Protein AF-A0A2R9B052-F1 (afdb_monomer)

Mean predicted aligned error: 11.05 Å

InterPro domains:
  IPR000850 Adenylate kinase/UMP-CMP kinase [MF_00235] (1-182)
  IPR000850 Adenylate kinase/UMP-CMP kinase [PR00094] (56-72)
  IPR000850 Adenylate kinase/UMP-CMP kinase [PR00094] (130-145)
  IPR000850 Adenylate kinase/UMP-CMP kinase [PR00094] (147-161)
  IPR000850 Adenylate kinase/UMP-CMP kinase [PTHR23359] (20-173)
  IPR000850 Adenylate kinase/UMP-CMP kinase [cd01428] (26-170)
  IPR007862 Adenylate kinase, active site lid domain [PF05191] (97-132)
  IPR027417 P-loop containing nucleoside triphosphate hydrolase [G3DSA:3.40.50.300] (9-196)
  IPR027417 P-loop containing nucleoside triphosphate hydrolase [SSF52540] (25-187)
  IPR033690 Adenylate kinase, conserved site [PS00113] (56-67)
  IPR036193 Adenylate kinase, active site lid domain superfamily [SSF57774] (97-133)

Nearest PDB structures (foldseek):
  2ak3-assembly2_B  TM=8.300E-01  e=2.587E-27  Bos taurus
  6zjb-assembly3_C  TM=8.628E-01  e=1.790E-26  Homo sapiens
  2ar7-assembly1_A  TM=7.502E-01  e=3.294E-21  Homo sapiens
  1dvr-assembly1_B  TM=7.402E-01  e=4.561E-14  Saccharomyces cerevisiae
  3tlx-assembly1_A  TM=7.744E-01  e=2.286E-13  Plasmodium falciparum

pLDDT: mean 78.64, std 20.99, range [22.55, 97.0]

Structure (mmCIF, N/CA/C/O backbone):
data_AF-A0A2R9B052-F1
#
_entry.id   AF-A0A2R9B052-F1
#
loop_
_atom_site.group_PDB
_atom_site.id
_atom_site.type_symbol
_atom_site.label_atom_id
_atom_site.label_alt_id
_atom_site.label_comp_id
_atom_site.label_asym_id
_atom_site.label_entity_id
_atom_site.label_seq_id
_atom_site.pdbx_PDB_ins_code
_atom_site.Cartn_x
_atom_site.Cartn_y
_atom_site.Cartn_z
_atom_site.occupancy
_atom_site.B_iso_or_equiv
_atom_site.auth_seq_id
_atom_site.auth_comp_id
_atom_site.auth_asym_id
_atom_site.auth_atom_id
_atom_site.pdbx_PDB_model_num
ATOM 1 N N . LYS A 1 1 ? 21.492 5.389 2.511 1.00 26.64 1 LYS A N 1
ATOM 2 C CA . LYS A 1 1 ? 21.004 5.492 1.113 1.00 26.64 1 LYS A CA 1
ATOM 3 C C . LYS A 1 1 ? 20.433 4.139 0.697 1.00 26.64 1 LYS A C 1
ATOM 5 O O . LYS A 1 1 ? 21.218 3.263 0.390 1.00 26.64 1 LYS A O 1
ATOM 10 N N . ASN A 1 2 ? 19.122 3.927 0.845 1.00 27.84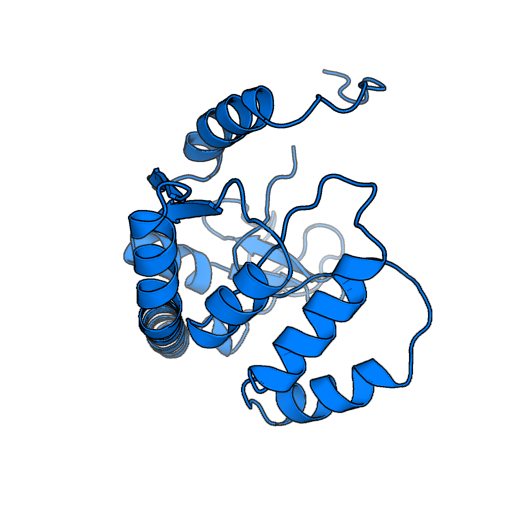 2 ASN A N 1
ATOM 11 C CA . ASN A 1 2 ? 18.359 2.811 0.257 1.00 27.84 2 ASN A CA 1
ATOM 12 C C . ASN A 1 2 ? 16.892 2.955 0.687 1.00 27.84 2 ASN A C 1
ATOM 14 O O . ASN A 1 2 ? 16.487 2.450 1.729 1.00 27.84 2 ASN A O 1
ATOM 18 N N . LEU A 1 3 ? 16.108 3.692 -0.100 1.00 26.45 3 LEU A N 1
ATOM 19 C CA . LEU A 1 3 ? 14.651 3.786 0.036 1.00 26.45 3 LEU A CA 1
ATOM 20 C C . LEU A 1 3 ? 14.026 3.531 -1.338 1.00 26.45 3 LEU A C 1
ATOM 22 O O . LEU A 1 3 ? 13.393 4.390 -1.939 1.00 26.45 3 LEU A O 1
ATOM 26 N N . GLY A 1 4 ? 14.256 2.323 -1.847 1.00 30.50 4 GLY A N 1
ATOM 27 C CA . GLY A 1 4 ? 13.482 1.738 -2.933 1.00 30.50 4 GLY A CA 1
ATOM 28 C C . GLY A 1 4 ? 12.456 0.781 -2.340 1.00 30.50 4 GLY A C 1
ATOM 29 O O . GLY A 1 4 ? 12.710 -0.416 -2.255 1.00 30.50 4 GLY A O 1
ATOM 30 N N . LYS A 1 5 ? 11.314 1.299 -1.884 1.00 33.75 5 LYS A N 1
ATOM 31 C CA . LYS A 1 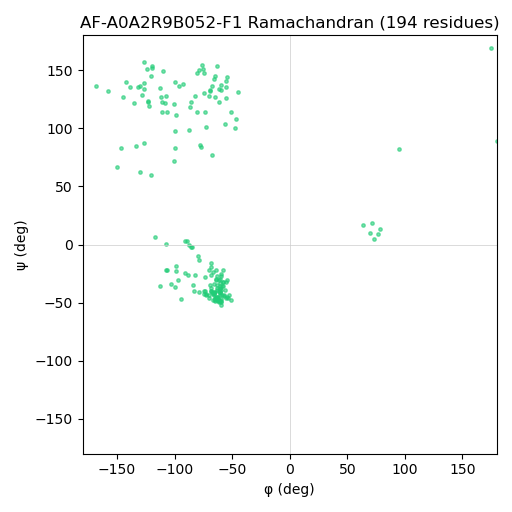5 ? 10.129 0.481 -1.597 1.00 33.75 5 LYS A CA 1
ATOM 32 C C . LYS A 1 5 ? 8.949 1.078 -2.348 1.00 33.75 5 LYS A C 1
ATOM 34 O O . L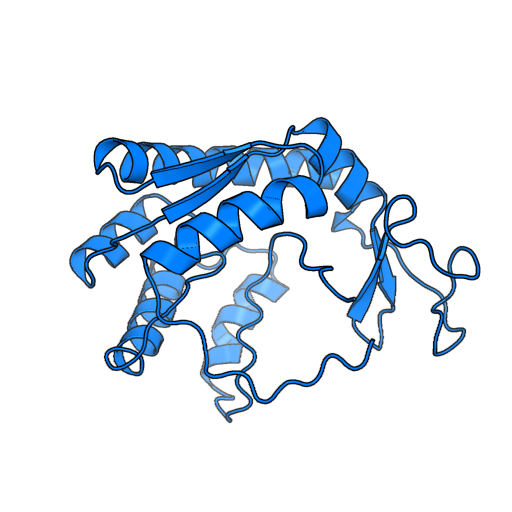YS A 1 5 ? 8.264 1.971 -1.867 1.00 33.75 5 LYS A O 1
ATOM 39 N N . GLY A 1 6 ? 8.809 0.624 -3.591 1.00 28.11 6 GLY A N 1
ATOM 40 C CA . GLY A 1 6 ? 7.613 0.816 -4.395 1.00 28.11 6 GLY A CA 1
ATOM 41 C C . GLY A 1 6 ? 6.491 -0.098 -3.909 1.00 28.11 6 GLY A C 1
ATOM 42 O O . GLY A 1 6 ? 6.733 -1.202 -3.424 1.00 28.11 6 GLY A O 1
ATOM 43 N N . CYS A 1 7 ? 5.275 0.410 -4.058 1.00 26.53 7 CYS A N 1
ATOM 44 C CA . CYS A 1 7 ? 4.000 -0.210 -3.741 1.00 26.53 7 CYS A CA 1
ATOM 45 C C . CYS A 1 7 ? 3.874 -1.676 -4.219 1.00 26.53 7 CYS A C 1
ATOM 47 O O . CYS A 1 7 ? 4.107 -1.989 -5.388 1.00 26.53 7 CYS A O 1
ATOM 49 N N . GLY A 1 8 ? 3.420 -2.546 -3.306 1.00 25.98 8 GLY A N 1
ATOM 50 C CA . GLY A 1 8 ? 2.561 -3.688 -3.623 1.00 25.98 8 GLY A CA 1
ATOM 51 C C . GLY A 1 8 ? 3.227 -5.046 -3.858 1.00 25.98 8 GLY A C 1
ATOM 52 O O . GLY A 1 8 ? 3.345 -5.475 -5.001 1.00 25.98 8 GLY A O 1
ATOM 53 N N . ILE A 1 9 ? 3.539 -5.754 -2.769 1.00 24.94 9 ILE A N 1
ATOM 54 C CA . ILE A 1 9 ? 3.179 -7.151 -2.434 1.00 24.94 9 ILE A CA 1
ATOM 55 C C . ILE A 1 9 ? 3.551 -7.301 -0.950 1.00 24.94 9 ILE A C 1
ATOM 57 O O . ILE A 1 9 ? 4.600 -6.814 -0.543 1.00 24.94 9 ILE A O 1
ATOM 61 N N . LEU A 1 10 ? 2.690 -7.937 -0.152 1.00 25.94 10 LEU A N 1
ATOM 62 C CA . LEU A 1 10 ? 2.986 -8.345 1.224 1.00 25.94 10 LEU A CA 1
ATOM 63 C C . LEU A 1 10 ? 4.347 -9.060 1.275 1.00 25.94 10 LEU A C 1
ATOM 65 O O . LEU A 1 10 ? 4.430 -10.240 0.947 1.00 25.94 10 LEU A O 1
ATOM 69 N N . ASP A 1 11 ? 5.410 -8.369 1.685 1.00 22.55 11 ASP A N 1
ATOM 70 C CA . ASP A 1 11 ? 6.672 -9.006 2.065 1.00 22.55 11 ASP A CA 1
ATOM 71 C C . ASP A 1 11 ? 6.704 -9.055 3.595 1.00 22.55 11 ASP A C 1
ATOM 73 O O . ASP A 1 11 ? 7.399 -8.298 4.275 1.00 22.55 11 ASP A O 1
ATOM 77 N N . ALA A 1 12 ? 5.869 -9.941 4.145 1.00 26.02 12 ALA A N 1
ATOM 78 C CA . ALA A 1 12 ? 5.960 -10.370 5.531 1.00 26.02 12 ALA A CA 1
ATOM 79 C C . ALA A 1 12 ? 7.252 -11.186 5.693 1.00 26.02 12 ALA A C 1
ATOM 81 O O . ALA A 1 12 ? 7.242 -12.416 5.728 1.00 26.02 12 ALA A O 1
ATOM 82 N N . ARG A 1 13 ? 8.402 -10.507 5.766 1.00 25.02 13 ARG A N 1
ATOM 83 C CA . ARG A 1 13 ? 9.660 -11.142 6.169 1.00 25.02 13 ARG A CA 1
ATOM 84 C C . ARG A 1 13 ? 9.685 -11.300 7.683 1.00 25.02 13 ARG A C 1
ATOM 86 O O . ARG A 1 13 ? 10.280 -10.495 8.394 1.00 25.02 13 ARG A O 1
ATOM 93 N N . LYS A 1 14 ? 9.096 -12.395 8.163 1.00 26.75 14 LYS A N 1
ATOM 94 C CA . LYS A 1 14 ? 9.630 -13.122 9.317 1.00 26.75 14 LYS A CA 1
ATOM 95 C C . LYS A 1 14 ? 9.884 -14.569 8.920 1.00 26.75 14 LYS A C 1
ATOM 97 O O . LYS A 1 14 ? 9.026 -15.271 8.398 1.00 26.75 14 LYS A O 1
ATOM 102 N N . ASN A 1 15 ? 11.135 -14.952 9.129 1.00 31.94 15 ASN A N 1
ATOM 103 C CA . ASN A 1 15 ? 11.705 -16.256 8.873 1.00 31.94 15 ASN A CA 1
ATOM 104 C C . ASN A 1 15 ? 11.245 -17.198 9.998 1.00 31.94 15 ASN A C 1
ATOM 106 O O . ASN A 1 15 ? 11.939 -17.331 10.999 1.00 31.94 15 ASN A O 1
ATOM 110 N N . THR A 1 16 ? 10.051 -17.779 9.889 1.00 31.14 16 THR A N 1
ATOM 111 C CA . THR A 1 16 ? 9.579 -18.824 10.812 1.00 31.14 16 THR A CA 1
ATOM 112 C C . THR A 1 16 ? 8.730 -19.845 10.062 1.00 31.14 16 THR A C 1
ATOM 114 O O . THR A 1 16 ? 7.804 -19.492 9.336 1.00 31.14 16 THR A O 1
ATOM 117 N N . HIS A 1 17 ? 9.104 -21.112 10.220 1.00 35.34 17 HIS A N 1
ATOM 118 C CA . HIS A 1 17 ? 8.481 -22.305 9.657 1.00 35.34 17 HIS A CA 1
ATOM 119 C C . HIS A 1 17 ? 6.947 -22.329 9.819 1.00 35.34 17 HIS A C 1
ATOM 121 O O . HIS A 1 17 ? 6.454 -22.583 10.911 1.00 35.34 17 HIS A O 1
ATOM 127 N N . ASP A 1 18 ? 6.193 -22.146 8.730 1.00 42.16 18 ASP A N 1
ATOM 128 C CA . ASP A 1 18 ? 4.805 -22.627 8.627 1.00 42.16 18 ASP A CA 1
ATOM 129 C C . ASP A 1 18 ? 4.487 -23.039 7.177 1.00 42.16 18 ASP A C 1
ATOM 131 O O . ASP A 1 18 ? 3.971 -22.283 6.346 1.00 42.16 18 ASP A O 1
ATOM 135 N N . SER A 1 19 ? 4.879 -24.269 6.849 1.00 37.00 19 SER A N 1
ATOM 136 C CA . SER A 1 19 ? 4.751 -24.904 5.533 1.00 37.00 19 SER A CA 1
ATOM 137 C C . SER A 1 19 ? 3.294 -25.204 5.147 1.00 37.00 19 SER A C 1
ATOM 139 O O . SER A 1 19 ? 3.011 -25.438 3.973 1.00 37.00 19 SER A O 1
ATOM 141 N N . GLY A 1 20 ? 2.357 -25.180 6.103 1.00 38.69 20 GLY A N 1
ATOM 142 C CA . GLY A 1 20 ? 0.967 -25.585 5.882 1.00 38.69 20 GLY A CA 1
ATOM 143 C C . GLY A 1 20 ? 0.086 -24.491 5.277 1.00 38.69 20 GLY A C 1
ATOM 144 O O . GLY A 1 20 ? -0.721 -24.771 4.392 1.00 38.69 20 GLY A O 1
ATOM 145 N N . ARG A 1 21 ? 0.240 -23.227 5.696 1.00 45.78 21 ARG A N 1
ATOM 146 C CA . ARG A 1 21 ? -0.660 -22.118 5.293 1.00 45.78 21 ARG A CA 1
ATOM 147 C C . ARG A 1 21 ? -0.241 -21.409 4.012 1.00 45.78 21 ARG A C 1
ATOM 149 O O . ARG A 1 21 ? -1.103 -20.936 3.272 1.00 45.78 21 ARG A O 1
ATOM 156 N N . ARG A 1 22 ? 1.058 -21.430 3.690 1.00 44.97 22 ARG A N 1
ATOM 157 C CA . ARG A 1 22 ? 1.579 -20.989 2.383 1.00 44.97 22 ARG A CA 1
ATOM 158 C C . ARG A 1 22 ? 0.900 -21.718 1.218 1.00 44.97 22 ARG A C 1
ATOM 160 O O . ARG A 1 22 ? 0.725 -21.115 0.166 1.00 44.97 22 ARG A O 1
ATOM 167 N N . SER A 1 23 ? 0.468 -22.967 1.415 1.00 47.75 23 SER A N 1
ATOM 168 C CA . SER A 1 23 ? -0.135 -23.807 0.369 1.00 47.75 23 SER A CA 1
ATOM 169 C C . SER A 1 23 ? -1.480 -23.279 -0.155 1.00 47.75 23 SER A C 1
ATOM 171 O O . SER A 1 23 ? -1.697 -23.264 -1.365 1.00 47.75 23 SER A O 1
ATOM 173 N N . LYS A 1 24 ? -2.365 -22.778 0.722 1.00 49.59 24 LYS A N 1
ATOM 174 C CA . LYS A 1 24 ? -3.706 -22.319 0.318 1.00 49.59 24 LYS A CA 1
ATOM 175 C C . LYS A 1 24 ? -3.647 -21.001 -0.445 1.00 49.59 24 LYS A C 1
ATOM 177 O O . LYS A 1 24 ? -4.271 -20.888 -1.491 1.00 49.59 24 LYS A O 1
ATOM 182 N N . SER A 1 25 ? -2.848 -20.039 0.018 1.00 52.06 25 SER A N 1
ATOM 183 C CA . SER A 1 25 ? -2.644 -18.774 -0.704 1.00 52.06 25 SER A CA 1
ATOM 184 C C . SER A 1 25 ? -1.854 -18.974 -1.997 1.00 52.06 25 SER A C 1
ATOM 186 O O . SER A 1 25 ? -2.159 -18.327 -2.995 1.00 52.06 25 SER A O 1
ATOM 188 N N . LYS A 1 26 ? -0.891 -19.910 -2.015 1.00 54.75 26 LYS A N 1
ATOM 189 C CA . LYS A 1 26 ? -0.144 -20.272 -3.226 1.00 54.75 26 LYS A CA 1
ATOM 190 C C . LYS A 1 26 ? -1.064 -20.808 -4.325 1.00 54.75 26 LYS A C 1
ATOM 192 O O . LYS A 1 26 ? -0.890 -20.411 -5.464 1.00 54.75 26 LYS A O 1
ATOM 197 N N . ALA A 1 27 ? -2.088 -21.597 -3.998 1.00 58.06 27 ALA A N 1
ATOM 198 C CA . ALA A 1 27 ? -3.038 -22.098 -4.995 1.00 58.06 27 ALA A CA 1
ATOM 199 C C . ALA A 1 27 ? -3.852 -20.984 -5.688 1.00 58.06 27 ALA A C 1
ATOM 201 O O . ALA A 1 27 ? -4.098 -21.076 -6.887 1.00 58.06 27 ALA A O 1
ATOM 202 N N . PHE A 1 28 ? -4.250 -19.927 -4.969 1.00 57.94 28 PHE A N 1
ATOM 203 C CA . PHE A 1 28 ? -4.943 -18.781 -5.579 1.00 57.94 28 PHE A CA 1
ATOM 204 C C . PHE A 1 28 ? -3.983 -17.905 -6.390 1.00 57.94 28 PHE A C 1
ATOM 206 O O . PHE A 1 28 ? -4.309 -17.534 -7.514 1.00 57.94 28 PHE A O 1
ATOM 213 N N . ILE A 1 29 ? -2.782 -17.646 -5.859 1.00 60.06 29 ILE A N 1
ATOM 214 C CA . ILE A 1 29 ? -1.742 -16.856 -6.534 1.00 60.06 29 ILE A CA 1
ATOM 215 C C . ILE A 1 29 ? -1.264 -17.552 -7.818 1.00 60.06 29 ILE A C 1
ATOM 217 O O . ILE A 1 29 ? -1.193 -16.908 -8.860 1.00 60.06 29 ILE A O 1
ATOM 221 N N . ASP A 1 30 ? -1.010 -18.863 -7.774 1.00 54.28 30 ASP A N 1
ATOM 222 C CA . ASP A 1 30 ? -0.584 -19.663 -8.931 1.00 54.28 30 ASP A CA 1
ATOM 223 C C . ASP A 1 30 ? -1.690 -19.760 -10.003 1.00 54.28 30 ASP A C 1
ATOM 225 O O . ASP A 1 30 ? -1.397 -19.951 -11.178 1.00 54.28 30 ASP A O 1
ATOM 229 N N . GLN A 1 31 ? -2.963 -19.588 -9.618 1.00 53.41 31 GLN A N 1
ATOM 230 C CA . GLN A 1 31 ? -4.110 -19.508 -10.535 1.00 53.41 31 GLN A CA 1
ATOM 231 C C . GLN A 1 31 ? -4.418 -18.076 -11.006 1.00 53.41 31 GLN A C 1
ATOM 233 O O . GLN A 1 31 ? -5.423 -17.868 -11.686 1.00 53.41 31 GLN A O 1
ATOM 238 N N . GLY A 1 32 ? -3.623 -17.076 -10.608 1.00 54.09 32 GLY A N 1
ATOM 239 C CA . GLY A 1 32 ? -3.888 -15.666 -10.910 1.00 54.09 32 GLY A CA 1
ATOM 240 C C . GLY A 1 32 ? -5.178 -15.121 -10.280 1.00 54.09 32 GLY A C 1
ATOM 241 O O . GLY A 1 32 ? -5.688 -14.088 -10.711 1.00 54.09 32 GLY A O 1
ATOM 242 N N . LYS A 1 33 ? -5.736 -15.807 -9.275 1.00 58.53 33 LYS A N 1
ATOM 243 C CA . LYS A 1 33 ? -6.970 -15.417 -8.584 1.00 58.53 33 LYS A CA 1
ATOM 244 C C . LYS A 1 33 ? -6.646 -14.569 -7.357 1.00 58.53 33 LYS A C 1
ATOM 246 O O . LYS A 1 33 ? -5.733 -14.871 -6.588 1.00 58.53 33 LYS A O 1
ATOM 251 N N . LEU A 1 34 ? -7.436 -13.518 -7.152 1.00 61.88 34 LEU A N 1
ATOM 252 C CA . LEU A 1 34 ? -7.409 -12.729 -5.922 1.00 61.88 34 LEU A CA 1
ATOM 253 C C . LEU A 1 34 ? -7.743 -13.633 -4.730 1.00 61.88 34 LEU A C 1
ATOM 255 O O . LEU A 1 34 ? -8.686 -14.423 -4.785 1.00 61.88 34 LEU A O 1
ATOM 259 N N . ILE A 1 35 ? -6.948 -13.527 -3.664 1.00 77.44 35 ILE A N 1
ATOM 260 C CA . ILE A 1 35 ? -7.218 -14.253 -2.423 1.00 77.44 35 ILE A CA 1
ATOM 261 C C . ILE A 1 35 ? -8.539 -13.709 -1.859 1.00 77.44 35 ILE A C 1
ATOM 263 O O . ILE A 1 35 ? -8.643 -12.491 -1.698 1.00 77.44 35 ILE A O 1
ATOM 267 N N . PRO A 1 36 ? -9.525 -14.571 -1.553 1.00 84.69 36 PRO A N 1
ATOM 268 C CA . PRO A 1 36 ? -10.797 -14.134 -0.992 1.00 84.69 36 PRO A CA 1
ATOM 269 C C . PRO A 1 36 ? -10.634 -13.293 0.281 1.00 84.69 36 PRO A C 1
ATOM 271 O O . PRO A 1 36 ? -9.756 -13.558 1.113 1.00 84.69 36 PRO A O 1
ATOM 274 N N . ASP A 1 37 ? -11.509 -12.300 0.447 1.00 86.06 37 ASP A N 1
ATOM 275 C CA . ASP A 1 37 ? -11.457 -11.346 1.560 1.00 86.06 37 ASP A CA 1
ATOM 276 C C . ASP A 1 37 ? -11.549 -12.026 2.932 1.00 86.06 37 ASP A C 1
ATOM 278 O O . ASP A 1 37 ? -10.868 -11.604 3.869 1.00 86.06 37 ASP A O 1
ATOM 282 N N . ASP A 1 38 ? -12.324 -13.107 3.063 1.00 86.12 38 ASP A N 1
ATOM 283 C CA . ASP A 1 38 ? -12.449 -13.877 4.306 1.00 86.12 38 ASP A CA 1
ATOM 284 C C . ASP A 1 38 ? -11.128 -14.572 4.674 1.00 86.12 38 ASP A C 1
ATOM 286 O O . ASP A 1 38 ? -10.714 -14.588 5.836 1.00 86.12 38 ASP A O 1
ATOM 290 N N . VAL A 1 39 ? -10.428 -15.123 3.677 1.00 87.44 39 VAL A N 1
ATOM 291 C CA . VAL A 1 39 ? -9.140 -15.792 3.862 1.00 87.44 39 VAL A CA 1
ATOM 292 C C . VAL A 1 39 ? -8.082 -14.775 4.279 1.00 87.44 39 VAL A C 1
ATOM 294 O O . VAL A 1 39 ? -7.384 -15.014 5.268 1.00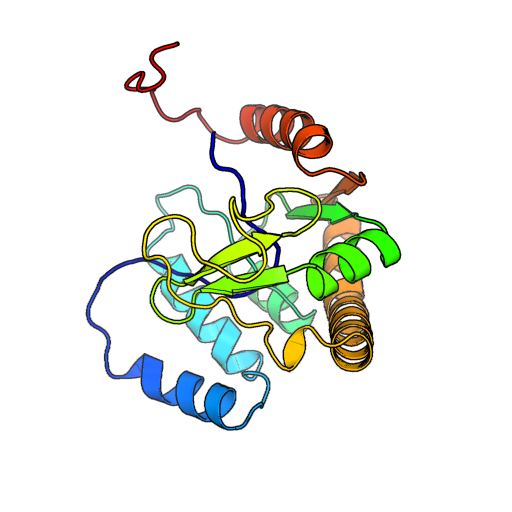 87.44 39 VAL A O 1
ATOM 297 N N . MET A 1 40 ? -7.999 -13.636 3.582 1.00 88.19 40 MET A N 1
ATOM 298 C CA . MET A 1 40 ? -7.046 -12.569 3.910 1.00 88.19 40 MET A CA 1
ATOM 299 C C . MET A 1 40 ? -7.307 -11.966 5.285 1.00 88.19 40 MET A C 1
ATOM 301 O O . MET A 1 40 ? -6.377 -11.836 6.079 1.00 88.19 40 MET A O 1
ATOM 305 N N . THR A 1 41 ? -8.568 -11.664 5.596 1.00 90.75 41 THR A N 1
ATOM 306 C CA . THR A 1 41 ? -8.970 -11.115 6.895 1.00 90.75 41 THR A CA 1
ATOM 307 C C . THR A 1 41 ? -8.597 -12.059 8.032 1.00 90.75 41 THR A C 1
ATOM 309 O O . THR A 1 41 ? -7.956 -11.639 8.993 1.00 90.75 41 THR A O 1
ATOM 312 N N . ARG A 1 42 ? -8.933 -13.354 7.930 1.00 90.06 42 ARG A N 1
ATOM 313 C CA . ARG A 1 42 ? -8.578 -14.329 8.976 1.00 90.06 42 ARG A CA 1
ATOM 314 C C . ARG A 1 42 ? -7.073 -14.433 9.182 1.00 90.06 42 ARG A C 1
ATOM 316 O O . ARG A 1 42 ? -6.634 -14.521 10.325 1.00 90.06 42 ARG A O 1
ATOM 323 N N . LEU A 1 43 ? -6.299 -14.439 8.096 1.00 89.44 43 LEU A N 1
ATOM 324 C CA . LEU A 1 43 ? -4.843 -14.518 8.176 1.00 89.44 43 LEU A CA 1
ATOM 325 C C . LEU A 1 43 ? -4.263 -13.270 8.851 1.00 89.44 43 LEU A C 1
ATOM 327 O O . LEU A 1 43 ? -3.483 -13.399 9.789 1.00 89.44 43 LEU A O 1
ATOM 331 N N . ALA A 1 44 ? -4.686 -12.077 8.430 1.00 90.50 44 ALA A N 1
ATOM 332 C CA . ALA A 1 44 ? -4.216 -10.818 9.002 1.00 90.50 44 ALA A CA 1
ATOM 333 C C . ALA A 1 44 ? -4.563 -10.701 10.496 1.00 90.50 44 ALA A C 1
ATOM 335 O O . ALA A 1 44 ? -3.691 -10.411 11.313 1.00 90.50 44 ALA A O 1
ATOM 336 N N . LEU A 1 45 ? -5.813 -10.997 10.874 1.00 91.19 45 LEU A N 1
ATOM 337 C CA . LEU A 1 45 ? -6.252 -10.944 12.271 1.00 91.19 45 LEU A CA 1
ATOM 338 C C . LEU A 1 45 ? -5.558 -11.996 13.146 1.00 91.19 45 LEU A C 1
ATOM 340 O O . LEU A 1 45 ? -5.298 -11.734 14.317 1.00 91.19 45 LEU A O 1
ATOM 344 N N . HIS A 1 46 ? -5.242 -13.176 12.603 1.00 91.81 46 HIS A N 1
ATOM 345 C CA . HIS A 1 46 ? -4.465 -14.186 13.322 1.00 91.81 46 HIS A CA 1
ATOM 346 C C . HIS A 1 46 ? -3.063 -13.672 13.674 1.00 91.81 46 HIS A C 1
ATOM 348 O O . HIS A 1 46 ? -2.628 -13.834 14.811 1.00 91.81 46 HIS A O 1
ATOM 354 N N . GLU A 1 47 ? -2.375 -13.025 12.732 1.00 90.81 47 GLU A N 1
ATOM 355 C CA . GLU A 1 47 ? -1.043 -12.468 12.983 1.00 90.81 47 GLU A CA 1
ATOM 356 C C . GLU A 1 47 ? -1.081 -11.285 13.957 1.00 90.81 47 GLU A C 1
ATOM 358 O O . GLU A 1 47 ? -0.250 -11.206 14.862 1.00 90.81 47 GLU A O 1
ATOM 363 N N . LEU A 1 48 ? -2.080 -10.404 13.837 1.00 91.31 48 LEU A N 1
ATOM 364 C CA . LEU A 1 48 ? -2.235 -9.241 14.718 1.00 91.31 48 LEU A CA 1
ATOM 365 C C . LEU A 1 48 ? -2.429 -9.617 16.193 1.00 91.31 48 LEU A C 1
ATOM 367 O O . LEU A 1 48 ? -1.950 -8.896 17.069 1.00 91.31 48 LEU A O 1
ATOM 371 N N . LYS A 1 49 ? -3.035 -10.775 16.490 1.00 91.25 49 LYS A N 1
ATOM 372 C CA . LYS A 1 49 ? -3.161 -11.279 17.871 1.00 91.25 49 LYS A CA 1
ATOM 373 C C . LYS A 1 49 ? -1.814 -11.452 18.570 1.00 91.25 49 LYS A C 1
ATOM 375 O O . LYS A 1 49 ? -1.734 -11.242 19.774 1.00 91.25 49 LYS A O 1
ATOM 380 N N . ASN A 1 50 ? -0.764 -11.786 17.824 1.00 91.00 50 ASN A N 1
ATOM 381 C CA . ASN A 1 50 ? 0.581 -11.985 18.366 1.00 91.00 50 ASN A CA 1
ATOM 382 C C . ASN A 1 50 ? 1.383 -10.675 18.475 1.00 91.00 50 ASN A C 1
ATOM 384 O O . ASN A 1 50 ? 2.533 -10.690 18.915 1.00 91.00 50 ASN A O 1
ATOM 388 N N . LEU A 1 51 ? 0.812 -9.549 18.035 1.00 91.56 51 LEU A N 1
ATOM 389 C CA . LEU A 1 51 ? 1.492 -8.257 17.926 1.00 91.56 51 LEU A CA 1
ATOM 390 C C . LEU A 1 51 ? 0.882 -7.172 18.823 1.00 91.56 51 LEU A C 1
ATOM 392 O O . LEU A 1 51 ? 1.316 -6.028 18.752 1.00 91.56 51 LEU A O 1
ATOM 396 N N . THR A 1 52 ? -0.081 -7.514 19.681 1.00 88.06 52 THR A N 1
ATOM 397 C CA . THR A 1 52 ? -0.848 -6.562 20.510 1.00 88.06 52 THR A CA 1
ATOM 398 C C . THR A 1 52 ? 0.007 -5.726 21.464 1.00 88.06 52 THR A C 1
ATOM 400 O O . THR A 1 52 ? -0.373 -4.615 21.814 1.00 88.06 52 THR A O 1
ATOM 403 N N . GLN A 1 53 ? 1.174 -6.233 21.858 1.00 88.69 53 GLN A N 1
ATOM 404 C CA . GLN A 1 53 ? 2.145 -5.537 22.712 1.00 88.69 53 GLN A CA 1
ATOM 405 C C . GLN A 1 53 ? 3.107 -4.603 21.954 1.00 88.69 53 GLN A C 1
ATOM 407 O O . GLN A 1 53 ? 3.966 -3.976 22.573 1.00 88.69 53 GLN A O 1
ATOM 412 N N . TYR A 1 54 ? 3.017 -4.535 20.624 1.00 90.50 54 TYR A N 1
ATOM 413 C CA . TYR A 1 54 ? 3.891 -3.722 19.780 1.00 90.50 54 TYR A CA 1
ATOM 414 C C . TYR A 1 54 ? 3.088 -2.692 18.988 1.00 90.50 54 TYR A C 1
ATOM 416 O O . TYR A 1 54 ? 1.938 -2.923 18.626 1.00 90.50 54 TYR A O 1
ATOM 424 N N . SER A 1 55 ? 3.733 -1.586 18.618 1.00 89.88 55 SER A N 1
ATOM 425 C CA . SER A 1 55 ? 3.244 -0.759 17.515 1.00 89.88 55 SER A CA 1
ATOM 426 C C . SER A 1 55 ? 3.416 -1.525 16.203 1.00 89.88 55 SER A C 1
ATOM 428 O O . SER A 1 55 ? 4.489 -2.074 15.933 1.00 89.88 55 SER A O 1
ATOM 430 N N . TRP A 1 56 ? 2.376 -1.552 15.377 1.00 92.06 56 TRP A N 1
ATOM 431 C CA . TRP A 1 56 ? 2.380 -2.242 14.092 1.00 92.06 56 TRP A CA 1
ATOM 432 C C . TRP A 1 56 ? 2.018 -1.288 12.953 1.00 92.06 56 TRP A C 1
ATOM 434 O O . TRP A 1 56 ? 1.299 -0.310 13.131 1.00 92.06 56 TRP A O 1
ATOM 444 N N . LEU A 1 57 ? 2.547 -1.589 11.768 1.00 92.75 57 LEU A N 1
ATOM 445 C CA . LEU A 1 57 ? 2.199 -0.940 10.511 1.00 92.75 57 LEU A CA 1
ATOM 446 C C . LEU A 1 57 ? 1.718 -2.034 9.565 1.00 92.75 57 LEU A C 1
ATOM 448 O O . LEU A 1 57 ? 2.473 -2.958 9.254 1.00 92.75 57 LEU A O 1
ATOM 452 N N . LEU A 1 58 ? 0.469 -1.931 9.127 1.00 92.62 58 LEU A N 1
ATOM 453 C CA . LEU A 1 58 ? -0.081 -2.818 8.113 1.00 92.62 58 LEU A CA 1
ATOM 454 C C . LEU A 1 58 ? 0.263 -2.262 6.731 1.00 92.62 58 LEU A C 1
ATOM 456 O O . LEU A 1 58 ? -0.072 -1.125 6.413 1.00 92.62 58 LEU A O 1
ATOM 460 N N . ASP A 1 59 ? 0.943 -3.068 5.919 1.00 88.81 59 ASP A N 1
ATOM 461 C CA . ASP A 1 59 ? 1.300 -2.724 4.542 1.00 88.81 59 ASP A CA 1
ATOM 462 C C . ASP A 1 59 ? 0.497 -3.599 3.574 1.00 88.81 59 ASP A C 1
ATOM 464 O O . ASP A 1 59 ? 0.633 -4.826 3.538 1.00 88.81 59 ASP A O 1
ATOM 468 N N . GLY A 1 60 ? -0.382 -2.958 2.803 1.00 85.62 60 GLY A N 1
ATOM 469 C CA . GLY A 1 60 ? -1.186 -3.614 1.779 1.00 85.62 60 GLY A CA 1
ATOM 470 C C . GLY A 1 60 ? -2.409 -4.387 2.285 1.00 85.62 60 GLY A C 1
ATOM 471 O O . GLY A 1 60 ? -2.967 -5.145 1.492 1.00 85.62 60 GLY A O 1
ATOM 472 N N . PHE A 1 61 ? -2.820 -4.201 3.544 1.00 90.62 61 PHE A N 1
ATOM 473 C CA . PHE A 1 61 ? -4.108 -4.618 4.116 1.00 90.62 61 PHE A CA 1
ATOM 474 C C . PHE A 1 61 ? -4.631 -3.487 5.018 1.00 90.62 61 PHE A C 1
ATOM 476 O O . PHE A 1 61 ? -3.843 -2.969 5.811 1.00 90.62 61 PHE A O 1
ATOM 483 N N . PRO A 1 62 ? -5.919 -3.113 4.953 1.00 94.12 62 PRO A N 1
ATOM 484 C CA . PRO A 1 62 ? -6.979 -3.658 4.096 1.00 94.12 62 PRO A CA 1
ATOM 485 C C . PRO A 1 62 ? -6.920 -3.139 2.647 1.00 94.12 62 PRO A C 1
ATOM 487 O O . PRO A 1 62 ? -6.478 -2.021 2.396 1.00 94.12 62 PRO A O 1
ATOM 490 N N . ARG A 1 63 ? -7.379 -3.950 1.682 1.00 90.88 63 ARG A N 1
ATOM 491 C CA . ARG A 1 63 ? -7.499 -3.573 0.253 1.00 90.88 63 ARG A CA 1
ATOM 492 C C . ARG A 1 63 ? -8.926 -3.343 -0.217 1.00 90.88 63 ARG A C 1
ATOM 494 O O . ARG A 1 63 ? -9.117 -2.683 -1.230 1.00 90.88 63 ARG A O 1
ATOM 501 N N . THR A 1 64 ? -9.902 -3.907 0.484 1.00 91.69 64 THR A N 1
ATOM 502 C CA . THR A 1 64 ? -11.325 -3.814 0.150 1.00 91.69 64 THR A CA 1
ATOM 503 C C . THR A 1 64 ? -12.104 -3.305 1.358 1.00 91.69 64 THR A C 1
ATOM 505 O O . THR A 1 64 ? -11.656 -3.432 2.502 1.00 91.69 64 THR A O 1
ATOM 508 N N . LEU A 1 65 ? -13.283 -2.727 1.119 1.00 94.00 65 LEU A N 1
ATOM 509 C CA . LEU A 1 65 ? -14.142 -2.229 2.194 1.00 94.00 65 LEU A CA 1
ATOM 510 C C . LEU A 1 65 ? -14.515 -3.324 3.220 1.00 94.00 65 LEU A C 1
ATOM 512 O O . LEU A 1 65 ? -14.349 -3.066 4.412 1.00 94.00 65 LEU A O 1
ATOM 516 N N . PRO A 1 66 ? -14.894 -4.560 2.823 1.00 94.44 66 PRO A N 1
ATOM 517 C CA . PRO A 1 66 ? -15.171 -5.628 3.786 1.00 94.44 66 PRO A CA 1
ATOM 518 C C . PRO A 1 66 ? -13.986 -5.958 4.704 1.00 94.44 66 PRO A C 1
ATOM 520 O O . PRO A 1 66 ? -14.181 -6.244 5.887 1.00 94.44 66 PRO A O 1
ATOM 523 N N . GLN A 1 67 ? -12.752 -5.894 4.188 1.00 94.12 67 GLN A N 1
ATOM 524 C CA . GLN A 1 67 ? -11.547 -6.081 5.002 1.00 94.12 67 GLN A CA 1
ATOM 525 C C . GLN A 1 67 ? -11.370 -4.939 6.010 1.00 94.12 67 GLN A C 1
ATOM 52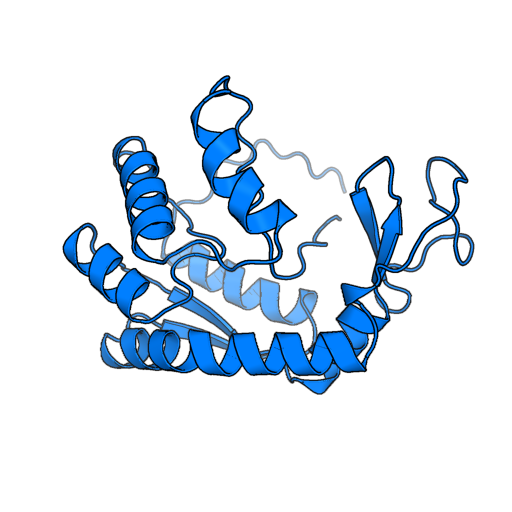7 O O . GLN A 1 67 ? -11.034 -5.199 7.165 1.00 94.12 67 GLN A O 1
ATOM 532 N N . ALA A 1 68 ? -11.608 -3.690 5.594 1.00 95.06 68 ALA A N 1
ATOM 533 C CA . ALA A 1 68 ? -11.503 -2.519 6.463 1.00 95.06 68 ALA A CA 1
ATOM 534 C C . ALA A 1 68 ? -12.521 -2.572 7.610 1.00 95.06 68 ALA A C 1
ATOM 536 O O . ALA A 1 68 ? -12.153 -2.394 8.768 1.00 95.06 68 ALA A O 1
ATOM 537 N N . GLU A 1 69 ? -13.775 -2.914 7.308 1.00 95.00 69 GLU A N 1
ATOM 538 C CA . GLU A 1 69 ? -14.819 -3.099 8.320 1.00 95.00 69 GLU A CA 1
ATOM 539 C C . GLU A 1 69 ? -14.503 -4.260 9.271 1.00 95.00 69 GLU A C 1
ATOM 541 O O . GLU A 1 69 ? -14.758 -4.177 10.471 1.00 95.00 69 GLU A O 1
ATOM 546 N N . ALA A 1 70 ? -13.954 -5.366 8.758 1.00 95.06 70 ALA A N 1
ATOM 547 C CA . ALA A 1 70 ? -13.576 -6.500 9.594 1.00 95.06 70 ALA A CA 1
ATOM 548 C C . ALA A 1 70 ? -12.395 -6.190 10.516 1.00 95.06 70 ALA A C 1
ATOM 550 O O . ALA A 1 70 ? -12.382 -6.649 11.659 1.00 95.06 70 ALA A O 1
ATOM 551 N N . LEU A 1 71 ? -11.429 -5.410 10.030 1.00 95.44 71 LEU A N 1
ATOM 552 C CA . LEU A 1 71 ? -10.312 -4.932 10.829 1.00 95.44 71 LEU A CA 1
ATOM 553 C C . LEU A 1 71 ? -10.791 -3.987 11.938 1.00 95.44 71 LEU A C 1
ATOM 555 O O . LEU A 1 71 ? -10.421 -4.191 13.089 1.00 95.44 71 LEU A O 1
ATOM 559 N N . ASP A 1 72 ? -11.663 -3.032 11.610 1.00 94.25 72 ASP A N 1
ATOM 560 C CA . ASP A 1 72 ? -12.209 -2.045 12.553 1.00 94.25 72 ASP A CA 1
ATOM 561 C C . ASP A 1 72 ? -13.059 -2.688 13.666 1.00 94.25 72 ASP A C 1
ATOM 563 O O . ASP A 1 72 ? -13.070 -2.217 14.800 1.00 94.25 72 ASP A O 1
ATOM 567 N N . ARG A 1 73 ? -13.715 -3.825 13.383 1.00 95.31 73 ARG A N 1
ATOM 568 C CA . ARG A 1 73 ? -14.402 -4.634 14.409 1.00 95.31 73 ARG A CA 1
ATOM 569 C C . ARG A 1 73 ? -13.452 -5.309 15.401 1.00 95.31 73 ARG A C 1
ATOM 571 O O . ARG A 1 73 ? -13.882 -5.655 16.497 1.00 95.31 73 ARG A O 1
ATOM 578 N N . ALA A 1 74 ? -12.209 -5.575 15.004 1.00 94.75 74 ALA A N 1
ATOM 579 C CA . ALA A 1 74 ? -11.246 -6.324 15.810 1.00 94.75 74 ALA A CA 1
ATOM 580 C C . ALA A 1 74 ? -10.248 -5.417 16.541 1.00 94.75 74 ALA A C 1
ATOM 582 O O . ALA A 1 74 ? -9.862 -5.720 17.669 1.00 94.75 74 ALA A O 1
ATOM 583 N N . TYR A 1 75 ? -9.826 -4.327 15.901 1.00 94.62 75 TYR A N 1
ATOM 584 C CA . TYR A 1 75 ? -8.833 -3.392 16.411 1.00 94.62 75 TYR A CA 1
ATOM 585 C C . TYR A 1 75 ? -9.214 -1.961 16.039 1.00 94.62 75 TYR A C 1
ATOM 587 O O . TYR A 1 75 ? -9.617 -1.691 14.909 1.00 94.62 75 TYR A O 1
ATOM 595 N N . GLN A 1 76 ? -9.018 -1.033 16.974 1.00 94.19 76 GLN A N 1
ATOM 596 C CA . GLN A 1 76 ? -9.131 0.391 16.686 1.00 94.19 76 GLN A CA 1
ATOM 597 C C . GLN A 1 76 ? -7.955 0.834 15.807 1.00 94.19 76 GLN A C 1
ATOM 599 O O . GLN A 1 76 ? -6.796 0.579 16.135 1.00 94.19 76 GLN A O 1
ATOM 604 N N . ILE A 1 77 ? -8.258 1.489 14.685 1.00 95.38 77 ILE A N 1
ATOM 605 C CA . ILE A 1 77 ? -7.254 2.036 13.767 1.00 95.38 77 ILE A CA 1
ATOM 606 C C . ILE A 1 77 ? -7.079 3.524 14.044 1.00 95.38 77 ILE A C 1
ATOM 608 O O . ILE A 1 77 ? -7.969 4.317 13.751 1.00 95.38 77 ILE A O 1
ATOM 612 N N . ASP A 1 78 ? -5.916 3.902 14.573 1.00 94.00 78 ASP A N 1
ATOM 613 C CA . ASP A 1 78 ? -5.644 5.292 14.959 1.00 94.00 78 ASP A CA 1
ATOM 614 C C . ASP A 1 78 ? -5.197 6.174 13.790 1.00 94.00 78 ASP A C 1
ATOM 616 O O . ASP A 1 78 ? -5.297 7.400 13.847 1.00 94.00 78 ASP A O 1
ATOM 620 N N . THR A 1 79 ? -4.597 5.585 12.754 1.00 94.94 79 THR A N 1
ATOM 621 C CA . THR A 1 79 ? -3.967 6.339 11.666 1.00 94.94 79 THR A CA 1
ATOM 622 C C . THR A 1 79 ? -3.858 5.494 10.404 1.00 94.94 79 THR A C 1
ATOM 624 O O . THR A 1 79 ? -3.367 4.367 10.437 1.00 94.94 79 THR A O 1
ATOM 627 N N . VAL A 1 80 ? -4.260 6.075 9.276 1.00 96.12 80 VAL A N 1
ATOM 628 C CA . VAL A 1 80 ? -4.117 5.512 7.934 1.00 96.12 80 VAL A CA 1
ATOM 629 C C . VAL A 1 80 ? -3.348 6.505 7.080 1.00 96.12 80 VAL A C 1
ATOM 631 O O . VAL A 1 80 ? -3.759 7.650 6.936 1.00 96.12 80 VAL A O 1
ATOM 634 N N . ILE A 1 81 ? -2.229 6.066 6.510 1.00 95.75 81 ILE A N 1
ATOM 635 C CA . ILE A 1 81 ? -1.386 6.899 5.650 1.00 95.75 81 ILE A CA 1
ATOM 636 C C . ILE A 1 81 ? -1.690 6.559 4.196 1.00 95.75 81 ILE A C 1
ATOM 638 O O . ILE A 1 81 ? -1.496 5.422 3.767 1.00 95.75 81 ILE A O 1
ATOM 642 N N . ASN A 1 82 ? -2.121 7.555 3.430 1.00 95.00 82 ASN A N 1
ATOM 643 C CA . ASN A 1 82 ? -2.323 7.446 1.993 1.00 95.00 82 ASN A CA 1
ATOM 644 C C . ASN A 1 82 ? -1.235 8.216 1.239 1.00 95.00 82 ASN A C 1
ATOM 646 O O . ASN A 1 82 ? -0.999 9.396 1.497 1.00 95.00 82 ASN A O 1
ATOM 650 N N . LEU A 1 83 ? -0.582 7.549 0.287 1.00 93.75 83 LEU A N 1
ATOM 651 C CA . LEU A 1 83 ? 0.411 8.160 -0.593 1.00 93.75 83 LEU A CA 1
ATOM 652 C C . LEU A 1 83 ? -0.248 8.468 -1.937 1.00 93.75 83 LEU A C 1
ATOM 654 O O . LEU A 1 83 ? -0.364 7.597 -2.799 1.00 93.75 83 LEU A O 1
ATOM 658 N N . ASN A 1 84 ? -0.675 9.714 -2.110 1.00 91.94 84 ASN A N 1
ATOM 659 C CA . ASN A 1 84 ? -1.356 10.165 -3.314 1.00 91.94 84 ASN A CA 1
ATOM 660 C C . ASN A 1 84 ? -0.339 10.619 -4.372 1.00 91.94 84 ASN A C 1
ATOM 662 O O . ASN A 1 84 ? 0.188 11.734 -4.331 1.00 91.94 84 ASN A O 1
ATOM 666 N N . VAL A 1 85 ? -0.048 9.734 -5.321 1.00 91.25 85 VAL A N 1
ATOM 667 C CA . VAL A 1 85 ? 0.878 9.997 -6.429 1.00 91.25 85 VAL A CA 1
ATOM 668 C C . VAL A 1 85 ? 0.085 10.024 -7.738 1.00 91.25 85 VAL A C 1
ATOM 670 O O . VAL A 1 85 ? -0.730 9.126 -7.952 1.00 91.25 85 VAL A O 1
ATOM 673 N N . PRO A 1 86 ? 0.312 11.000 -8.639 1.00 89.94 86 PRO A N 1
ATOM 674 C CA . PRO A 1 86 ? -0.406 11.062 -9.908 1.00 89.94 86 PRO A CA 1
ATOM 675 C C . PRO A 1 86 ? -0.275 9.777 -10.732 1.00 89.94 86 PRO A C 1
ATOM 677 O O . PRO A 1 86 ? 0.812 9.203 -10.837 1.00 89.94 86 PRO A O 1
ATOM 680 N N . PHE A 1 87 ? -1.373 9.369 -11.371 1.00 85.00 87 PHE A N 1
ATOM 681 C CA . PHE A 1 87 ? -1.462 8.131 -12.150 1.00 85.00 87 PHE A CA 1
ATOM 682 C C . PHE A 1 87 ? -0.338 7.983 -13.184 1.00 85.00 87 PHE A C 1
ATOM 684 O O . PHE A 1 87 ? 0.324 6.947 -13.223 1.00 85.00 87 PHE A O 1
ATOM 691 N N . GLU A 1 88 ? -0.070 9.025 -13.979 1.00 85.88 88 GLU A N 1
ATOM 692 C CA . GLU A 1 88 ? 0.972 8.972 -15.016 1.00 85.88 88 GLU A CA 1
ATOM 693 C C . GLU A 1 88 ? 2.371 8.756 -14.428 1.00 85.88 88 GLU A C 1
ATOM 695 O O . GLU A 1 88 ? 3.160 8.002 -14.991 1.00 85.88 88 GLU A O 1
ATOM 700 N N . VAL A 1 89 ? 2.656 9.314 -13.247 1.00 86.88 89 VAL A N 1
ATOM 701 C CA . VAL A 1 89 ? 3.932 9.090 -12.549 1.00 86.88 89 VAL A CA 1
ATOM 702 C C . VAL A 1 89 ? 4.041 7.638 -12.080 1.00 86.88 89 VAL A C 1
ATOM 704 O O . VAL A 1 89 ? 5.100 7.023 -12.194 1.00 86.88 89 VAL A O 1
ATOM 707 N N . ILE A 1 90 ? 2.954 7.052 -11.564 1.00 85.56 90 ILE A N 1
ATOM 708 C CA . ILE A 1 90 ? 2.943 5.637 -11.157 1.00 85.56 90 ILE A CA 1
ATOM 709 C C . ILE A 1 90 ? 3.123 4.727 -12.377 1.00 85.56 90 ILE A C 1
ATOM 711 O O . ILE A 1 90 ? 3.907 3.780 -12.328 1.00 85.56 90 ILE A O 1
ATOM 715 N N . LYS A 1 91 ? 2.431 5.026 -13.477 1.00 83.88 91 LYS A N 1
ATOM 716 C CA . LYS A 1 91 ? 2.533 4.287 -14.736 1.00 83.88 91 LYS A CA 1
ATOM 717 C C . LYS A 1 91 ? 3.960 4.309 -15.276 1.00 83.88 91 LYS A C 1
ATOM 719 O O . LYS A 1 91 ? 4.514 3.235 -15.488 1.00 83.88 91 LYS A O 1
ATOM 724 N N . GLN A 1 92 ? 4.569 5.492 -15.401 1.00 83.19 92 GLN A N 1
ATOM 725 C CA . GLN A 1 92 ? 5.967 5.653 -15.822 1.00 83.19 92 GLN A CA 1
ATOM 726 C C . GLN A 1 92 ? 6.910 4.822 -14.947 1.00 83.19 92 GLN A C 1
ATOM 728 O O . GLN A 1 92 ? 7.718 4.047 -15.456 1.00 83.19 92 GLN A O 1
ATOM 733 N N . ARG A 1 93 ? 6.734 4.878 -13.621 1.00 83.12 93 ARG A N 1
ATOM 734 C CA . ARG A 1 93 ? 7.540 4.104 -12.664 1.00 83.12 93 ARG A CA 1
ATOM 735 C C . ARG A 1 93 ? 7.438 2.596 -12.840 1.00 83.12 93 ARG A C 1
ATOM 737 O O . ARG A 1 93 ? 8.448 1.912 -12.680 1.00 83.12 93 ARG A O 1
ATOM 744 N N . LEU A 1 94 ? 6.240 2.083 -13.106 1.00 80.12 94 LEU A N 1
ATOM 745 C CA . LEU A 1 94 ? 6.013 0.652 -13.299 1.00 80.12 94 LEU A CA 1
ATOM 746 C C . LEU A 1 94 ? 6.578 0.186 -14.643 1.00 80.12 94 LEU A C 1
ATOM 748 O O . LEU A 1 94 ? 7.282 -0.817 -14.682 1.00 80.12 94 LEU A O 1
ATOM 752 N N . THR A 1 95 ? 6.385 0.957 -15.714 1.00 80.19 95 THR A N 1
ATOM 753 C CA . THR A 1 95 ? 6.948 0.635 -17.037 1.00 80.19 95 THR A CA 1
ATOM 754 C C . THR A 1 95 ? 8.469 0.788 -17.102 1.00 80.19 95 THR A C 1
ATOM 756 O O . THR A 1 95 ? 9.113 0.189 -17.954 1.00 80.19 95 THR A O 1
ATOM 759 N N . ALA A 1 96 ? 9.059 1.576 -16.203 1.00 83.81 96 ALA A N 1
ATOM 760 C CA . ALA A 1 96 ? 10.501 1.774 -16.075 1.00 83.81 96 ALA A CA 1
ATOM 761 C C . ALA A 1 96 ? 11.180 0.739 -15.155 1.00 83.81 96 ALA A C 1
ATOM 763 O O . ALA A 1 96 ? 12.391 0.821 -14.929 1.00 83.81 96 ALA A O 1
ATOM 764 N N . ARG A 1 97 ? 10.419 -0.201 -14.574 1.00 85.94 97 ARG A N 1
ATOM 765 C CA . ARG A 1 97 ? 10.913 -1.169 -13.592 1.00 85.94 97 ARG A CA 1
ATOM 766 C C . ARG A 1 97 ? 11.593 -2.358 -14.267 1.00 85.94 97 ARG A C 1
ATOM 768 O O . ARG A 1 97 ? 10.999 -3.057 -15.077 1.00 85.94 97 ARG A O 1
ATOM 775 N N . TRP A 1 98 ? 12.813 -2.632 -13.828 1.00 87.19 98 TRP A N 1
ATOM 776 C CA . TRP A 1 98 ? 13.594 -3.810 -14.189 1.00 87.19 98 TRP A CA 1
ATOM 777 C C . TRP A 1 98 ? 13.927 -4.598 -12.931 1.00 87.19 98 TRP A C 1
ATOM 779 O O . TRP A 1 98 ? 14.118 -4.025 -11.856 1.00 87.19 98 TRP A O 1
ATOM 789 N N . ILE A 1 99 ? 13.957 -5.922 -13.027 1.00 89.50 99 ILE A N 1
ATOM 790 C CA . ILE A 1 99 ? 14.179 -6.792 -11.875 1.00 89.50 99 ILE A CA 1
ATOM 791 C C . ILE A 1 99 ? 15.245 -7.814 -12.224 1.00 89.50 99 ILE A C 1
ATOM 793 O O . ILE A 1 99 ? 15.201 -8.437 -13.281 1.00 89.50 99 ILE A O 1
ATOM 797 N N . HIS A 1 100 ? 16.174 -8.015 -11.299 1.00 90.69 100 HIS A N 1
ATOM 798 C CA . HIS A 1 100 ? 17.083 -9.142 -11.353 1.00 90.69 100 HIS A CA 1
ATOM 799 C C . HIS A 1 100 ? 16.367 -10.397 -10.810 1.00 90.69 100 HIS A C 1
ATOM 801 O O . HIS A 1 100 ? 16.021 -10.404 -9.620 1.00 90.69 100 HIS A O 1
ATOM 807 N N . PRO A 1 101 ? 16.104 -11.440 -11.625 1.00 85.50 101 PRO A N 1
ATOM 808 C CA . PRO A 1 101 ? 15.267 -12.578 -11.224 1.00 85.50 101 PRO A CA 1
ATOM 809 C C . PRO A 1 101 ? 15.769 -13.285 -9.967 1.00 85.50 101 PRO A C 1
ATOM 811 O O . PRO A 1 101 ? 14.984 -13.588 -9.069 1.00 85.50 101 PRO A O 1
ATOM 814 N N . THR A 1 102 ? 17.082 -13.499 -9.893 1.00 86.69 102 THR A N 1
ATOM 815 C CA . THR A 1 102 ? 17.721 -14.326 -8.867 1.00 86.69 102 THR A CA 1
ATOM 816 C C . THR A 1 102 ? 17.749 -13.632 -7.506 1.00 86.69 102 THR A C 1
ATOM 818 O O . THR A 1 102 ? 17.518 -14.258 -6.474 1.00 86.69 102 THR A O 1
ATOM 821 N N . SER A 1 103 ? 18.014 -12.321 -7.478 1.00 87.75 103 SER A N 1
ATOM 822 C CA . SER A 1 103 ? 18.149 -11.567 -6.221 1.00 87.75 103 SER A CA 1
ATOM 823 C C . SER A 1 103 ? 16.892 -10.798 -5.814 1.00 87.75 103 SER A C 1
ATOM 825 O O . SER A 1 103 ? 16.785 -10.355 -4.669 1.00 87.75 103 SER A O 1
ATOM 827 N N . GLY A 1 104 ? 15.972 -10.563 -6.752 1.00 85.19 104 GLY A N 1
ATOM 828 C CA . GLY A 1 104 ? 14.838 -9.659 -6.573 1.00 85.19 104 GLY A CA 1
ATOM 829 C C . GLY A 1 104 ? 15.220 -8.176 -6.499 1.00 85.19 104 GLY A C 1
ATOM 830 O O . GLY A 1 104 ? 14.362 -7.361 -6.149 1.00 85.19 104 GLY A O 1
ATOM 831 N N . ARG A 1 105 ? 16.476 -7.800 -6.801 1.00 87.12 105 ARG A N 1
ATOM 832 C CA . ARG A 1 105 ? 16.888 -6.388 -6.887 1.00 87.12 105 ARG A CA 1
ATOM 833 C C . ARG A 1 105 ? 16.069 -5.682 -7.958 1.00 87.12 105 ARG A C 1
ATOM 835 O O . ARG A 1 105 ? 15.831 -6.230 -9.030 1.00 87.12 105 ARG A O 1
ATOM 842 N N . VAL A 1 106 ? 15.633 -4.470 -7.635 1.00 87.06 106 VAL A N 1
ATOM 843 C CA . VAL A 1 106 ? 14.785 -3.655 -8.500 1.00 87.06 106 VAL A CA 1
ATOM 844 C C . VAL A 1 106 ? 15.581 -2.451 -8.970 1.00 87.06 106 VAL A C 1
ATOM 846 O O . VAL A 1 106 ? 16.108 -1.688 -8.161 1.00 87.06 106 VAL A O 1
ATOM 849 N N . TYR A 1 107 ? 15.604 -2.275 -10.278 1.00 84.69 107 TYR A N 1
ATOM 850 C CA . TYR A 1 107 ? 16.162 -1.133 -10.970 1.00 84.69 107 TYR A CA 1
ATOM 851 C C . TYR A 1 107 ? 15.025 -0.323 -11.574 1.00 84.69 107 TYR A C 1
ATOM 853 O O . TYR A 1 107 ? 13.970 -0.856 -11.925 1.00 84.69 107 TYR A O 1
ATOM 861 N N . ASN A 1 108 ? 15.228 0.981 -11.673 1.00 84.12 108 ASN A N 1
ATOM 862 C CA . ASN A 1 108 ? 14.314 1.850 -12.389 1.00 84.12 108 ASN A CA 1
ATOM 863 C C . ASN A 1 108 ? 15.152 2.782 -13.251 1.00 84.12 108 ASN A C 1
ATOM 865 O O . ASN A 1 108 ? 15.991 3.497 -12.714 1.00 84.12 108 ASN A O 1
ATOM 869 N N . ILE A 1 109 ? 14.925 2.770 -14.561 1.00 80.31 109 ILE A N 1
ATOM 870 C CA . ILE A 1 109 ? 15.748 3.515 -15.525 1.00 80.31 109 ILE A CA 1
ATOM 871 C C . ILE A 1 109 ? 15.808 5.031 -15.260 1.00 80.31 109 ILE A C 1
ATOM 873 O O . ILE A 1 109 ? 16.766 5.667 -15.680 1.00 80.31 109 ILE A O 1
ATOM 877 N N . GLU A 1 110 ? 14.842 5.605 -14.539 1.00 76.25 110 GLU A N 1
ATOM 878 C CA . GLU A 1 110 ? 14.801 7.037 -14.218 1.00 76.25 110 GLU A CA 1
ATOM 879 C C . GLU A 1 110 ? 15.426 7.346 -12.850 1.00 76.25 110 GLU A C 1
ATOM 881 O O . GLU A 1 110 ? 16.226 8.269 -12.719 1.00 76.25 110 GLU A O 1
ATOM 886 N N . PHE A 1 111 ? 15.063 6.581 -11.813 1.00 71.25 111 PHE A N 1
ATOM 887 C CA . PHE A 1 111 ? 15.421 6.909 -10.422 1.00 71.25 111 PHE A CA 1
ATOM 888 C C . PHE A 1 111 ? 16.656 6.169 -9.903 1.00 71.25 111 PHE A C 1
ATOM 890 O O . PHE A 1 111 ? 17.348 6.663 -9.014 1.00 71.25 111 PHE A O 1
ATOM 897 N N . ASN A 1 112 ? 16.890 4.955 -10.394 1.00 80.12 112 ASN A N 1
ATOM 898 C CA . ASN A 1 112 ? 17.989 4.089 -9.976 1.00 80.12 112 ASN A CA 1
ATOM 899 C C . ASN A 1 112 ? 18.406 3.200 -11.159 1.00 80.12 112 ASN A C 1
ATOM 901 O O . ASN A 1 112 ? 18.114 1.992 -11.142 1.00 80.12 112 ASN A O 1
ATOM 905 N N . PRO A 1 113 ? 18.972 3.803 -12.224 1.00 86.06 113 PRO A N 1
ATOM 906 C CA . PRO A 1 113 ? 19.379 3.055 -13.399 1.00 86.06 113 PRO A CA 1
ATOM 907 C C . PRO A 1 113 ? 20.516 2.096 -13.030 1.00 86.06 113 PRO A C 1
ATOM 909 O O . PRO A 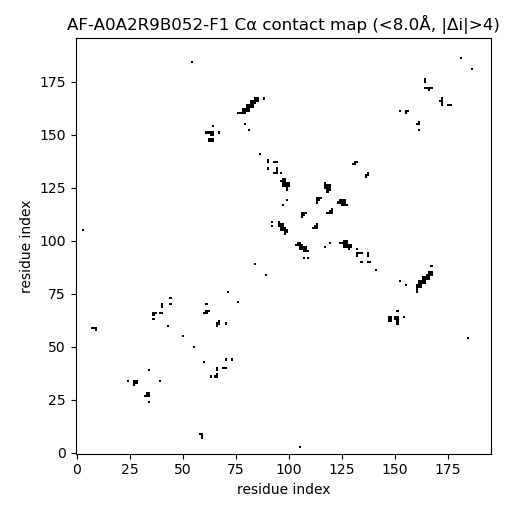1 113 ? 21.352 2.439 -12.188 1.00 86.06 113 PRO A O 1
ATOM 912 N N . PRO A 1 114 ? 20.571 0.904 -13.643 1.00 89.31 114 PRO A N 1
ATOM 913 C CA . PRO A 1 114 ? 21.745 0.057 -13.510 1.00 89.31 114 PRO A CA 1
ATOM 914 C C . PRO A 1 114 ? 22.960 0.764 -14.122 1.00 89.31 114 PRO A C 1
ATOM 916 O O . PRO A 1 114 ? 22.829 1.571 -15.047 1.00 89.31 114 PRO A O 1
ATOM 919 N N . LYS A 1 115 ? 24.160 0.429 -13.646 1.00 91.19 115 LYS A N 1
ATOM 920 C CA . LYS A 1 115 ? 25.427 0.929 -14.201 1.00 91.19 115 LYS A CA 1
ATOM 921 C C . LYS A 1 115 ? 25.571 0.585 -15.681 1.00 91.19 115 LYS A C 1
ATOM 923 O O . LYS A 1 115 ? 26.174 1.342 -16.437 1.00 91.19 115 LYS A O 1
ATOM 928 N N . THR A 1 116 ? 25.023 -0.555 -16.091 1.00 90.38 116 THR A N 1
ATOM 929 C CA . THR A 1 116 ? 24.968 -0.999 -17.483 1.00 90.38 116 THR A CA 1
ATOM 930 C C . THR A 1 116 ? 23.532 -1.375 -17.825 1.00 90.38 116 THR A C 1
ATOM 932 O O . THR A 1 116 ? 22.889 -2.130 -17.098 1.00 90.38 116 THR A O 1
ATOM 935 N N . VAL A 1 117 ? 23.008 -0.825 -18.923 1.00 90.06 117 VAL A N 1
ATOM 936 C CA . VAL A 1 117 ? 21.610 -1.022 -19.334 1.00 90.06 117 VAL A CA 1
ATOM 937 C C . VAL A 1 117 ? 21.302 -2.514 -19.467 1.00 90.06 117 VAL A C 1
ATOM 939 O O . VAL A 1 117 ? 21.996 -3.234 -20.177 1.00 90.06 117 VAL A O 1
ATOM 942 N N . GLY A 1 118 ? 20.252 -2.963 -18.776 1.00 88.62 118 GLY A N 1
ATOM 943 C CA . GLY A 1 118 ? 19.796 -4.352 -18.814 1.00 88.62 118 GLY A CA 1
ATOM 944 C C . GLY A 1 118 ? 20.635 -5.336 -17.996 1.00 88.62 118 GLY A C 1
ATOM 945 O O . GLY A 1 118 ? 20.391 -6.531 -18.110 1.00 88.62 118 GLY A O 1
ATOM 946 N N . ILE A 1 119 ? 21.583 -4.875 -17.172 1.00 92.38 119 ILE A N 1
ATOM 947 C CA . ILE A 1 119 ? 22.501 -5.734 -16.411 1.00 92.38 119 ILE A CA 1
ATOM 948 C C . ILE A 1 119 ? 22.462 -5.395 -14.917 1.00 92.38 119 ILE A C 1
ATOM 950 O O . ILE A 1 119 ? 22.404 -4.233 -14.525 1.00 92.38 119 ILE A O 1
ATOM 954 N N . ASP A 1 120 ? 22.490 -6.420 -14.069 1.00 93.38 120 ASP A N 1
ATOM 955 C CA . ASP A 1 120 ? 22.551 -6.273 -12.619 1.00 93.38 120 ASP A CA 1
ATOM 956 C C . ASP A 1 120 ? 23.946 -5.837 -12.135 1.00 93.38 120 ASP A C 1
ATOM 958 O O . ASP A 1 120 ? 24.957 -6.467 -12.440 1.00 93.38 120 ASP A O 1
ATOM 962 N N . ASP A 1 121 ? 23.991 -4.800 -11.297 1.00 91.50 121 ASP A N 1
ATOM 963 C CA . ASP A 1 121 ? 25.237 -4.146 -10.862 1.00 91.50 121 ASP A CA 1
ATOM 964 C C . ASP A 1 121 ? 26.193 -5.021 -10.041 1.00 91.50 121 ASP A C 1
ATOM 966 O O . ASP A 1 121 ? 27.366 -4.667 -9.901 1.00 91.50 121 ASP A O 1
ATOM 970 N N . LEU A 1 122 ? 25.694 -6.091 -9.414 1.00 90.50 122 LEU A N 1
ATOM 971 C CA . LEU A 1 122 ? 26.495 -6.943 -8.529 1.00 90.50 122 LEU A CA 1
ATOM 972 C C . LEU A 1 122 ? 26.908 -8.251 -9.191 1.00 90.50 122 LEU A C 1
ATOM 974 O O . LEU A 1 122 ? 27.971 -8.775 -8.881 1.00 90.50 122 LEU A O 1
ATOM 978 N N . THR A 1 123 ? 26.049 -8.796 -10.044 1.00 91.94 123 THR A N 1
ATOM 979 C CA . THR A 1 123 ? 26.235 -10.131 -10.627 1.00 91.94 123 THR A CA 1
ATOM 980 C C . THR A 1 123 ? 26.625 -10.088 -12.097 1.00 91.94 123 THR A C 1
ATOM 982 O O . THR A 1 123 ? 27.212 -11.047 -12.582 1.00 91.94 123 THR A O 1
ATOM 985 N N . GLY A 1 124 ? 26.330 -8.997 -12.810 1.00 91.19 124 GLY A N 1
ATOM 986 C CA . GLY A 1 124 ? 26.496 -8.940 -14.262 1.00 91.19 124 GLY A CA 1
ATOM 987 C C . GLY A 1 124 ? 25.446 -9.749 -15.037 1.00 91.19 124 GLY A C 1
ATOM 988 O O . GLY A 1 124 ? 25.533 -9.843 -16.258 1.00 91.19 124 GLY A O 1
ATOM 989 N N . GLU A 1 125 ? 24.458 -10.332 -14.353 1.00 93.00 125 GLU A N 1
ATOM 990 C CA . GLU A 1 125 ? 23.368 -11.100 -14.960 1.00 93.00 125 GLU A CA 1
ATOM 991 C C . GLU A 1 125 ? 22.321 -10.175 -15.618 1.00 93.00 125 GLU A C 1
ATOM 993 O O . GLU A 1 125 ? 22.165 -9.017 -15.210 1.00 93.00 125 GLU A O 1
ATOM 998 N N . PRO A 1 126 ? 21.577 -10.663 -16.630 1.00 92.81 126 PRO A N 1
ATOM 999 C CA . PRO A 1 126 ? 20.565 -9.868 -17.311 1.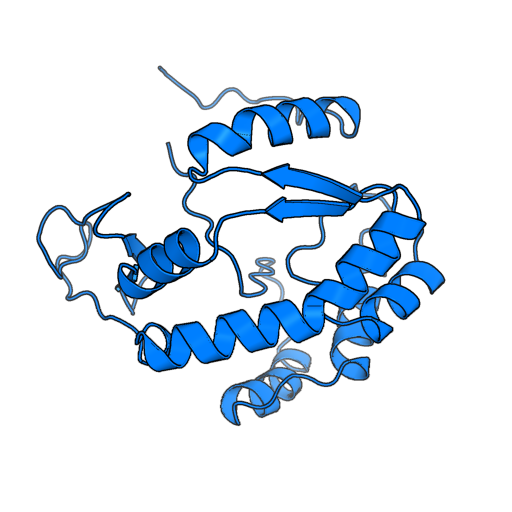00 92.81 126 PRO A CA 1
ATOM 1000 C C . PRO A 1 126 ? 19.379 -9.535 -16.399 1.00 92.81 126 PRO A C 1
ATOM 1002 O O . PRO A 1 126 ? 18.832 -10.378 -15.683 1.00 92.81 126 PRO A O 1
ATOM 1005 N N . LEU A 1 127 ? 18.939 -8.283 -16.474 1.00 91.62 127 LEU A N 1
ATOM 1006 C CA . LEU A 1 127 ? 17.688 -7.823 -15.893 1.00 91.62 127 LEU A CA 1
ATOM 1007 C C . LEU A 1 127 ? 16.528 -8.186 -16.816 1.00 91.62 127 LEU A C 1
ATOM 1009 O O . LEU A 1 127 ? 16.652 -8.153 -18.038 1.00 91.62 127 LEU A O 1
ATOM 1013 N N . ILE A 1 128 ? 15.370 -8.457 -16.222 1.00 89.19 128 ILE A N 1
ATOM 1014 C CA . ILE A 1 128 ? 14.133 -8.679 -16.966 1.00 89.19 128 ILE A CA 1
ATOM 1015 C C . ILE A 1 128 ? 13.081 -7.654 -16.565 1.00 89.19 128 ILE A C 1
ATOM 1017 O O . ILE A 1 128 ? 13.037 -7.188 -15.421 1.00 89.19 128 ILE A O 1
ATOM 1021 N N . GLN A 1 129 ? 12.189 -7.357 -17.499 1.00 82.25 129 GLN A N 1
ATOM 1022 C CA . GLN A 1 129 ? 10.927 -6.698 -17.208 1.00 82.25 129 GLN A CA 1
ATOM 1023 C C . GLN A 1 129 ? 9.844 -7.768 -17.076 1.00 82.25 129 GLN A C 1
ATOM 1025 O O . GLN A 1 129 ? 9.814 -8.724 -17.852 1.00 82.25 129 GLN A O 1
ATOM 1030 N N . ARG A 1 130 ? 8.975 -7.658 -16.068 1.00 78.62 130 ARG A N 1
ATOM 1031 C CA . ARG A 1 130 ? 7.887 -8.629 -15.914 1.00 78.62 130 ARG A CA 1
ATOM 1032 C C . ARG A 1 130 ? 6.799 -8.351 -16.942 1.00 78.62 130 ARG A C 1
ATOM 1034 O O . ARG A 1 130 ? 6.547 -7.204 -17.295 1.00 78.62 130 ARG A O 1
ATOM 1041 N N . GLU A 1 131 ? 6.088 -9.398 -17.344 1.00 74.88 131 GLU A N 1
ATOM 1042 C CA . GLU A 1 131 ? 4.889 -9.280 -18.185 1.00 74.88 131 GLU A CA 1
ATOM 1043 C C . GLU A 1 131 ? 3.833 -8.340 -17.565 1.00 74.88 131 GLU A C 1
ATOM 1045 O O . GLU A 1 131 ? 3.154 -7.598 -18.277 1.00 74.88 131 GLU A O 1
ATOM 1050 N N . ASP A 1 132 ? 3.766 -8.293 -16.229 1.00 68.94 132 ASP A N 1
ATOM 1051 C CA . ASP A 1 132 ? 2.886 -7.395 -15.470 1.00 68.94 132 ASP A CA 1
ATOM 1052 C C . ASP A 1 132 ? 3.260 -5.906 -15.567 1.00 68.94 132 ASP A C 1
ATOM 1054 O O . ASP A 1 132 ? 2.428 -5.049 -15.269 1.00 68.94 132 ASP A O 1
ATOM 1058 N N . ASP A 1 133 ? 4.497 -5.594 -15.966 1.00 72.00 133 ASP A N 1
ATOM 1059 C CA . ASP A 1 133 ? 5.018 -4.228 -16.076 1.00 72.00 133 ASP A CA 1
ATOM 1060 C C . ASP A 1 133 ? 4.790 -3.636 -17.488 1.00 72.00 133 ASP A C 1
ATOM 1062 O O . ASP A 1 133 ? 5.180 -2.497 -17.759 1.00 72.00 133 ASP A O 1
ATOM 1066 N N . LYS A 1 134 ? 4.117 -4.372 -18.393 1.00 77.31 134 LYS A N 1
ATOM 1067 C CA . LYS A 1 134 ? 3.682 -3.861 -19.705 1.00 77.31 134 LYS A CA 1
ATOM 1068 C C . LYS A 1 134 ? 2.619 -2.760 -19.544 1.00 77.31 134 LYS A C 1
ATOM 1070 O O . LYS A 1 134 ? 1.730 -2.905 -18.700 1.00 77.31 134 LYS A O 1
ATOM 1075 N N . PRO A 1 135 ? 2.624 -1.698 -20.379 1.00 76.94 135 PRO A N 1
ATOM 1076 C CA . PRO A 1 135 ? 1.733 -0.545 -20.208 1.00 76.94 135 PRO A CA 1
ATOM 1077 C C . PRO A 1 135 ? 0.244 -0.900 -20.079 1.00 76.94 135 PRO A C 1
ATOM 1079 O O . PRO A 1 135 ? -0.445 -0.373 -19.208 1.00 76.94 135 PRO A O 1
ATOM 1082 N N . GLU A 1 136 ? -0.254 -1.822 -20.906 1.00 79.88 136 GLU A N 1
ATOM 1083 C CA . GLU A 1 136 ? -1.659 -2.248 -20.886 1.00 79.88 136 GLU A CA 1
ATOM 1084 C C . GLU A 1 136 ? -2.037 -2.965 -19.582 1.00 79.88 136 GLU A C 1
ATOM 1086 O O . GLU A 1 136 ? -3.098 -2.708 -19.003 1.00 79.88 136 GLU A O 1
ATOM 1091 N N . THR A 1 137 ? -1.154 -3.838 -19.090 1.00 79.88 137 THR A N 1
ATOM 1092 C CA . THR A 1 137 ? -1.342 -4.573 -17.834 1.00 79.88 137 THR A CA 1
ATOM 1093 C C . THR A 1 137 ? -1.274 -3.631 -16.635 1.00 79.88 137 THR A C 1
ATOM 1095 O O . THR A 1 137 ? -2.105 -3.720 -15.728 1.00 79.88 137 THR A O 1
ATOM 1098 N N . VAL A 1 138 ? -0.351 -2.665 -16.666 1.00 80.50 138 VAL A N 1
ATOM 1099 C CA . VAL A 1 138 ? -0.209 -1.622 -15.643 1.00 80.50 138 VAL A CA 1
ATOM 1100 C C . VAL A 1 138 ? -1.480 -0.783 -15.530 1.00 80.50 138 VAL A C 1
ATOM 1102 O O . VAL A 1 138 ? -1.977 -0.593 -14.422 1.00 80.50 138 VAL A O 1
ATOM 1105 N N . ILE A 1 139 ? -2.054 -0.330 -16.649 1.00 83.94 139 ILE A N 1
ATOM 1106 C CA . ILE A 1 139 ? -3.290 0.470 -16.640 1.00 83.94 139 ILE A CA 1
ATOM 1107 C C . ILE A 1 139 ? -4.442 -0.321 -16.011 1.00 83.94 139 ILE A C 1
ATOM 1109 O O . ILE A 1 139 ? -5.116 0.186 -15.113 1.00 83.94 139 ILE A O 1
ATOM 1113 N N . LYS A 1 140 ? -4.643 -1.579 -16.432 1.00 84.75 140 LYS A N 1
ATOM 1114 C CA . LYS A 1 140 ? -5.687 -2.451 -15.866 1.00 84.75 140 LYS A CA 1
ATOM 1115 C C . LYS A 1 140 ? -5.496 -2.651 -14.363 1.00 84.75 140 LYS A C 1
ATOM 1117 O O . LYS A 1 140 ? -6.459 -2.563 -13.603 1.00 84.75 140 LYS A O 1
ATOM 1122 N N . ARG A 1 141 ? -4.256 -2.878 -13.925 1.00 82.94 141 ARG A N 1
ATOM 1123 C CA . ARG A 1 141 ? -3.916 -3.092 -12.515 1.00 82.94 141 ARG A CA 1
ATOM 1124 C C . ARG A 1 141 ? -4.131 -1.842 -11.665 1.00 82.94 141 ARG A C 1
ATOM 1126 O O . ARG A 1 141 ? -4.658 -1.957 -10.563 1.00 82.94 141 ARG A O 1
ATOM 1133 N N . LEU A 1 142 ? -3.736 -0.670 -12.160 1.00 84.31 142 LEU A N 1
ATOM 1134 C CA . LEU A 1 142 ? -3.925 0.595 -11.450 1.00 84.31 142 LEU A CA 1
ATOM 1135 C C . LEU A 1 142 ? -5.406 0.946 -11.317 1.00 84.31 142 LEU A C 1
ATOM 1137 O O . LEU A 1 142 ? -5.833 1.318 -10.230 1.00 84.31 142 LEU A O 1
ATOM 1141 N N . LYS A 1 143 ? -6.195 0.741 -12.377 1.00 86.88 143 LYS A N 1
ATOM 1142 C CA . LYS A 1 143 ? -7.646 0.943 -12.328 1.00 86.88 143 LYS A CA 1
ATOM 1143 C C . LYS A 1 143 ? -8.314 0.004 -11.321 1.00 86.88 143 LYS A C 1
ATOM 1145 O O . LYS A 1 143 ? -9.057 0.458 -10.463 1.00 86.88 143 LYS A O 1
ATOM 1150 N N . ALA A 1 144 ? -7.981 -1.288 -11.362 1.00 85.88 144 ALA A N 1
ATOM 1151 C CA . ALA A 1 144 ? -8.507 -2.255 -10.399 1.00 85.88 144 ALA A CA 1
ATOM 1152 C C . ALA A 1 144 ? -8.119 -1.911 -8.951 1.00 85.88 144 ALA A C 1
ATOM 1154 O O . ALA A 1 144 ? -8.920 -2.095 -8.038 1.00 85.88 144 ALA A O 1
ATOM 1155 N N . TYR A 1 145 ? -6.902 -1.402 -8.733 1.00 86.06 145 TYR A N 1
ATOM 1156 C CA . TYR A 1 145 ? -6.471 -0.922 -7.422 1.00 86.06 145 TYR A CA 1
ATOM 1157 C C . TYR A 1 145 ? -7.290 0.291 -6.968 1.00 86.06 145 TYR A C 1
ATOM 1159 O O . TYR A 1 145 ? -7.753 0.315 -5.831 1.00 86.06 145 TYR A O 1
ATOM 1167 N N . GLU A 1 146 ? -7.496 1.279 -7.839 1.00 87.00 146 GLU A N 1
ATOM 1168 C CA . GLU A 1 146 ? -8.311 2.460 -7.540 1.00 87.00 146 GLU A CA 1
ATOM 1169 C C . GLU A 1 146 ? -9.753 2.070 -7.186 1.00 87.00 146 GLU A C 1
ATOM 1171 O O . GLU A 1 146 ? -10.246 2.464 -6.130 1.00 87.00 146 GLU A O 1
ATOM 1176 N N . ASP A 1 147 ? -10.390 1.218 -7.993 1.00 88.69 147 ASP A N 1
ATOM 1177 C CA . ASP A 1 147 ? -11.770 0.764 -7.777 1.00 88.69 147 ASP A CA 1
ATOM 1178 C C . ASP A 1 147 ? -11.936 0.019 -6.435 1.00 88.69 147 ASP A C 1
ATOM 1180 O O . ASP A 1 147 ? -12.957 0.157 -5.759 1.00 88.69 147 ASP A O 1
ATOM 1184 N N . GLN A 1 148 ? -10.925 -0.752 -6.018 1.00 85.25 148 GLN A N 1
ATOM 1185 C CA . GLN A 1 148 ? -10.943 -1.499 -4.752 1.00 85.25 148 GLN A CA 1
ATOM 1186 C C . GLN A 1 148 ? -10.631 -0.621 -3.536 1.00 85.25 148 GLN A C 1
ATOM 1188 O O . GLN A 1 148 ? -11.251 -0.776 -2.481 1.00 85.25 148 GLN A O 1
ATOM 1193 N N . THR A 1 149 ? -9.666 0.290 -3.670 1.00 88.31 149 THR A N 1
ATOM 1194 C CA . THR A 1 149 ? -9.132 1.062 -2.540 1.00 88.31 149 THR A CA 1
ATOM 1195 C C . THR A 1 149 ? -9.861 2.376 -2.303 1.00 88.31 149 THR A C 1
ATOM 1197 O O . THR A 1 149 ? -9.902 2.835 -1.163 1.00 88.31 149 THR A O 1
ATOM 1200 N N . LYS A 1 150 ? -10.505 2.964 -3.316 1.00 92.38 150 LYS A N 1
ATOM 1201 C CA . LYS A 1 150 ? -11.271 4.206 -3.159 1.00 92.38 150 LYS A CA 1
ATOM 1202 C C . LYS A 1 150 ? -12.354 4.110 -2.069 1.00 92.38 150 LYS A C 1
ATOM 1204 O O . LYS A 1 150 ? -12.355 4.978 -1.195 1.00 92.38 150 LYS A O 1
ATOM 1209 N N . PRO A 1 151 ? -13.184 3.047 -1.996 1.00 95.38 151 PRO A N 1
ATOM 1210 C CA . PRO A 1 151 ? -14.132 2.878 -0.890 1.00 95.38 151 PRO A CA 1
ATOM 1211 C C . PRO A 1 151 ? -13.461 2.786 0.490 1.00 95.38 151 PRO A C 1
ATOM 1213 O O . PRO A 1 151 ? -14.019 3.245 1.484 1.00 95.38 151 PRO A O 1
ATOM 1216 N N . VAL A 1 152 ? -12.255 2.212 0.564 1.00 95.25 152 VAL A N 1
ATOM 1217 C CA . VAL A 1 152 ? -11.475 2.099 1.810 1.00 95.25 152 VAL A CA 1
ATOM 1218 C C . VAL A 1 152 ? -10.961 3.467 2.256 1.00 95.25 152 VAL A C 1
ATOM 1220 O O . VAL A 1 152 ? -11.052 3.809 3.435 1.00 95.25 152 VAL A O 1
ATOM 1223 N N . LEU A 1 153 ? -10.454 4.271 1.318 1.00 94.19 153 LEU A N 1
ATOM 1224 C CA . LEU A 1 153 ? -10.013 5.637 1.595 1.00 94.19 153 LEU A CA 1
ATOM 1225 C C . LEU A 1 153 ? -11.184 6.498 2.080 1.00 94.19 153 LEU A C 1
ATOM 1227 O O . LEU A 1 153 ? -11.070 7.141 3.118 1.00 94.19 153 LEU A O 1
ATOM 1231 N N . GLU A 1 154 ? -12.330 6.451 1.396 1.00 96.38 154 GLU A N 1
ATOM 1232 C CA . GLU A 1 154 ? -13.541 7.174 1.807 1.00 96.38 154 GLU A CA 1
ATOM 1233 C C . GLU A 1 154 ? -14.027 6.747 3.202 1.00 96.38 154 GLU A C 1
ATOM 1235 O O . GLU A 1 154 ? -14.444 7.584 4.006 1.00 96.38 154 GLU A O 1
ATOM 1240 N N . TYR A 1 155 ? -13.947 5.452 3.521 1.00 97.00 155 TYR A N 1
ATOM 1241 C CA . TYR A 1 155 ? -14.293 4.918 4.838 1.00 97.00 155 TYR A CA 1
ATOM 1242 C C . TYR A 1 155 ? -13.411 5.502 5.953 1.00 97.00 155 TYR A C 1
ATOM 1244 O O . TYR A 1 155 ? -13.927 6.011 6.951 1.00 97.00 155 TYR A O 1
ATOM 1252 N N . TYR A 1 156 ? -12.087 5.497 5.776 1.00 96.62 156 TYR A N 1
ATOM 1253 C CA . TYR A 1 156 ? -11.164 6.053 6.772 1.00 96.62 156 TYR A CA 1
ATOM 1254 C C . TYR A 1 156 ? -11.164 7.584 6.814 1.00 96.62 156 TYR A C 1
ATOM 1256 O O . TYR A 1 156 ? -10.942 8.165 7.878 1.00 96.62 156 TYR A O 1
ATOM 1264 N N . GLN A 1 157 ? -11.482 8.242 5.698 1.00 95.31 157 GLN A N 1
ATOM 1265 C CA . GLN A 1 157 ? -11.694 9.685 5.654 1.00 95.31 157 GLN A CA 1
ATOM 1266 C C . GLN A 1 157 ? -12.890 10.092 6.520 1.00 95.31 157 GLN A C 1
ATOM 1268 O O . GLN A 1 157 ? -12.769 11.006 7.331 1.00 95.31 157 GLN A O 1
ATOM 1273 N N . LYS A 1 158 ? -14.019 9.376 6.419 1.00 96.75 158 LYS A N 1
ATOM 1274 C CA . LYS A 1 158 ? -15.207 9.614 7.263 1.00 96.75 158 LYS A CA 1
ATOM 1275 C C . LYS A 1 158 ? -14.928 9.423 8.755 1.00 96.75 158 LYS A C 1
ATOM 1277 O O . LYS A 1 158 ? -15.558 10.079 9.577 1.00 96.75 158 LYS A O 1
ATOM 1282 N N . LYS A 1 159 ? -13.983 8.547 9.105 1.00 95.62 159 LYS A N 1
ATOM 1283 C CA . LYS A 1 159 ? -13.530 8.322 10.487 1.00 95.62 159 LYS A CA 1
ATOM 1284 C C . LYS A 1 159 ? -12.532 9.367 10.997 1.00 95.62 159 LYS A C 1
ATOM 1286 O O . LYS A 1 159 ? -12.225 9.358 12.182 1.00 95.62 159 LYS A O 1
ATOM 1291 N N . GLY A 1 160 ? -12.010 10.241 10.133 1.00 96.00 160 GLY A N 1
ATOM 1292 C CA . GLY A 1 160 ? -11.045 11.274 10.522 1.00 96.00 160 GLY A CA 1
ATOM 1293 C C . GLY A 1 160 ? -9.648 10.746 10.868 1.00 96.00 160 GLY A C 1
ATOM 1294 O O . GLY A 1 160 ? -8.882 11.451 11.515 1.00 96.00 160 GLY A O 1
ATOM 1295 N N . VAL A 1 161 ? -9.311 9.521 10.450 1.00 96.31 161 VAL A N 1
ATOM 1296 C CA . VAL A 1 161 ? -8.001 8.887 10.717 1.00 96.31 161 VAL A CA 1
ATOM 1297 C C . VAL A 1 161 ? -7.113 8.798 9.473 1.00 96.31 161 VAL A C 1
ATOM 1299 O O . VAL A 1 161 ? -6.006 8.267 9.542 1.00 96.31 161 VAL A O 1
ATOM 1302 N N . LEU A 1 162 ? -7.597 9.288 8.327 1.00 96.25 162 LEU A N 1
ATOM 1303 C CA . LEU A 1 162 ? -6.865 9.291 7.064 1.00 96.25 162 LEU A CA 1
ATOM 1304 C C . LEU A 1 162 ? -5.973 10.530 6.941 1.00 96.25 162 LEU A C 1
ATOM 1306 O O . LEU A 1 162 ? -6.473 11.645 6.825 1.00 96.25 162 LEU A O 1
ATOM 1310 N N . GLU A 1 163 ? -4.667 10.308 6.842 1.00 96.38 163 GLU A N 1
ATOM 1311 C CA . GLU A 1 163 ? -3.671 11.326 6.524 1.00 96.38 163 GLU A CA 1
ATOM 1312 C C . GLU A 1 163 ? -3.151 11.093 5.100 1.00 96.38 163 GLU A C 1
ATOM 1314 O O . GLU A 1 163 ? -2.652 10.011 4.776 1.00 96.38 163 GLU A O 1
ATOM 1319 N N . THR A 1 164 ? -3.283 12.090 4.222 1.00 94.81 164 THR A N 1
ATOM 1320 C CA . THR A 1 164 ? -2.894 11.961 2.809 1.00 94.81 164 THR A CA 1
ATOM 1321 C C . THR A 1 164 ? -1.675 12.811 2.491 1.00 94.81 164 THR A C 1
ATOM 1323 O O . THR A 1 164 ? -1.709 14.034 2.580 1.00 94.81 164 THR A O 1
ATOM 1326 N N . PHE A 1 165 ? -0.624 12.163 1.997 1.00 93.88 165 PHE A N 1
ATOM 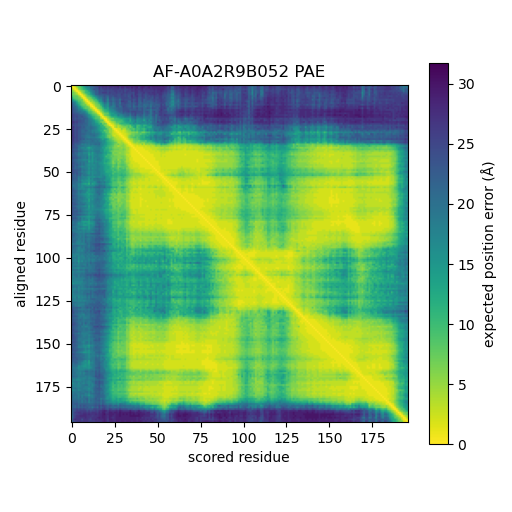1327 C CA . PHE A 1 165 ? 0.587 12.819 1.527 1.00 93.88 165 PHE A CA 1
ATOM 1328 C C . PHE A 1 165 ? 0.625 12.777 0.007 1.00 93.88 165 PHE A C 1
ATOM 1330 O O . PHE A 1 165 ? 0.723 11.704 -0.592 1.00 93.88 165 PHE A O 1
ATOM 1337 N N . SER A 1 166 ? 0.541 13.950 -0.617 1.00 93.19 166 SER A N 1
ATOM 1338 C CA . SER A 1 166 ? 0.551 14.074 -2.073 1.00 93.19 166 SER A CA 1
ATOM 1339 C C . SER A 1 166 ? 1.929 14.470 -2.589 1.00 93.19 166 SER A C 1
ATOM 1341 O O . SER A 1 166 ? 2.594 15.328 -2.012 1.00 93.19 166 SER A O 1
ATOM 1343 N N . GLY A 1 167 ? 2.356 13.879 -3.700 1.00 91.12 167 GLY A N 1
ATOM 1344 C CA . GLY A 1 167 ? 3.597 14.277 -4.354 1.00 91.12 167 GLY A CA 1
ATOM 1345 C C . GLY A 1 167 ? 3.970 13.390 -5.531 1.00 91.12 167 GLY A C 1
ATOM 1346 O O . GLY A 1 167 ? 3.395 12.329 -5.752 1.00 91.12 167 GLY A O 1
ATOM 1347 N N . THR A 1 168 ? 4.963 13.827 -6.296 1.00 87.88 168 THR A N 1
ATOM 1348 C CA . THR A 1 168 ? 5.472 13.081 -7.451 1.00 87.88 168 THR A CA 1
ATOM 1349 C C . THR A 1 168 ? 6.726 12.291 -7.120 1.00 87.88 168 THR A C 1
ATOM 1351 O O . THR A 1 168 ? 6.984 11.294 -7.778 1.00 87.88 168 THR A O 1
ATOM 1354 N N . GLU A 1 169 ? 7.493 12.659 -6.090 1.00 83.69 169 GLU A N 1
ATOM 1355 C CA . GLU A 1 169 ? 8.786 12.048 -5.763 1.00 83.69 169 GLU A CA 1
ATOM 1356 C C . GLU A 1 169 ? 8.845 11.563 -4.307 1.00 83.69 169 GLU A C 1
ATOM 1358 O O . GLU A 1 169 ? 8.487 12.281 -3.373 1.00 83.69 169 GLU A O 1
ATOM 1363 N N . THR A 1 170 ? 9.331 10.336 -4.096 1.00 84.25 170 THR A N 1
ATOM 1364 C CA . THR A 1 170 ? 9.374 9.695 -2.768 1.00 84.25 170 THR A CA 1
ATOM 1365 C C . THR A 1 170 ? 10.242 10.458 -1.765 1.00 84.25 170 THR A C 1
ATOM 1367 O O . THR A 1 170 ? 9.868 10.592 -0.605 1.00 84.25 170 THR A O 1
ATOM 1370 N N . ASN A 1 171 ? 11.385 10.988 -2.200 1.00 82.62 171 ASN A N 1
ATOM 1371 C CA . ASN A 1 171 ? 12.292 11.821 -1.396 1.00 82.62 171 ASN A CA 1
ATOM 1372 C C . ASN A 1 171 ? 11.652 13.141 -0.934 1.00 82.62 171 ASN A C 1
ATOM 1374 O O . ASN A 1 171 ? 12.056 13.663 0.099 1.00 82.62 171 ASN A O 1
ATOM 1378 N N . LYS A 1 172 ? 10.667 13.663 -1.672 1.00 87.50 172 LYS A N 1
ATOM 1379 C CA . LYS A 1 172 ? 9.909 14.860 -1.291 1.00 87.50 172 LYS A CA 1
ATOM 1380 C C . LYS A 1 172 ? 8.764 14.527 -0.344 1.00 87.50 172 LYS A C 1
ATOM 1382 O O . LYS A 1 172 ? 8.497 15.301 0.558 1.00 87.50 172 LYS A O 1
ATOM 1387 N N . ILE A 1 173 ? 8.126 13.367 -0.506 1.00 89.31 173 ILE A N 1
ATOM 1388 C CA . ILE A 1 173 ? 7.033 12.917 0.373 1.00 89.31 173 ILE A CA 1
ATOM 1389 C C . ILE A 1 173 ? 7.563 12.447 1.738 1.00 89.31 173 ILE A C 1
ATOM 1391 O O . ILE A 1 173 ? 6.964 12.727 2.776 1.00 89.31 173 ILE A O 1
ATOM 1395 N N . TRP A 1 174 ? 8.697 11.741 1.748 1.00 90.50 174 TRP A N 1
ATOM 1396 C CA . TRP A 1 174 ? 9.239 11.080 2.937 1.00 90.50 174 TRP A CA 1
ATOM 1397 C C . TRP A 1 174 ? 9.432 11.996 4.160 1.00 90.50 174 TRP A C 1
ATOM 1399 O O . TRP A 1 174 ? 9.020 11.582 5.242 1.00 90.50 174 TRP A O 1
ATOM 1409 N N . PRO A 1 175 ? 9.992 13.218 4.046 1.00 93.88 175 PRO A N 1
ATOM 1410 C CA . PRO A 1 175 ? 10.155 14.112 5.192 1.00 93.88 175 PRO A CA 1
ATOM 1411 C C . PRO A 1 175 ? 8.842 14.419 5.921 1.00 93.88 175 PRO A C 1
ATOM 1413 O O . PRO A 1 175 ? 8.824 14.435 7.149 1.00 93.88 175 PRO A O 1
ATOM 1416 N N . TYR A 1 176 ? 7.741 14.597 5.185 1.00 93.69 176 TYR A N 1
ATOM 1417 C CA . TYR A 1 176 ? 6.426 14.880 5.767 1.00 93.69 176 TYR A CA 1
ATOM 1418 C C . TYR A 1 176 ? 5.855 13.662 6.493 1.00 93.69 176 TYR A C 1
ATOM 1420 O O . TYR A 1 176 ? 5.414 13.775 7.635 1.00 93.69 176 TYR A O 1
ATOM 1428 N N . VAL A 1 177 ? 5.933 12.484 5.865 1.00 93.00 177 VAL A N 1
ATOM 1429 C CA . VAL A 1 177 ? 5.508 11.217 6.485 1.00 93.00 177 VAL A CA 1
ATOM 1430 C C . VAL A 1 177 ? 6.319 10.944 7.753 1.00 93.00 177 VAL A C 1
ATOM 1432 O O . VAL A 1 177 ? 5.771 10.554 8.782 1.00 93.00 177 VAL A O 1
ATOM 1435 N N . TYR A 1 178 ? 7.631 11.170 7.695 1.00 91.88 178 TYR A N 1
ATOM 1436 C CA . TYR A 1 178 ? 8.533 10.962 8.819 1.00 91.88 178 TYR A CA 1
ATOM 1437 C C . TYR A 1 178 ? 8.229 11.908 9.986 1.00 91.88 178 TYR A C 1
ATOM 1439 O O . TYR A 1 178 ? 8.106 11.446 11.120 1.00 91.88 178 TYR A O 1
ATOM 1447 N N . ALA A 1 179 ? 8.054 13.205 9.712 1.00 93.25 179 ALA A N 1
ATOM 1448 C CA . ALA A 1 179 ? 7.680 14.192 10.723 1.00 93.25 179 ALA A CA 1
ATOM 1449 C C . ALA A 1 179 ? 6.324 13.862 11.367 1.00 93.25 179 ALA A C 1
ATOM 1451 O O . ALA A 1 179 ? 6.182 13.932 12.584 1.00 93.25 179 ALA A O 1
ATOM 1452 N N . PHE A 1 180 ? 5.346 13.423 10.572 1.00 93.56 180 PHE A N 1
ATOM 1453 C CA . PHE A 1 180 ? 4.049 12.986 11.079 1.00 93.56 180 PHE A CA 1
ATOM 1454 C C . PHE A 1 180 ? 4.171 11.769 12.008 1.00 93.56 180 PHE A C 1
ATOM 1456 O O . PHE A 1 180 ? 3.676 11.799 13.135 1.00 93.56 180 PHE A O 1
ATOM 1463 N N . LEU A 1 181 ? 4.896 10.725 11.595 1.00 91.88 181 LEU A N 1
ATOM 1464 C CA . LEU A 1 181 ? 5.090 9.518 12.407 1.00 91.88 181 LEU A CA 1
ATOM 1465 C C . LEU A 1 181 ? 5.858 9.787 13.708 1.00 91.88 181 LEU A C 1
ATOM 1467 O O . LEU A 1 181 ? 5.589 9.131 14.715 1.00 91.88 181 LEU A O 1
ATOM 1471 N N . GLN A 1 182 ? 6.763 10.770 13.720 1.00 91.62 182 GLN A N 1
ATOM 1472 C CA . GLN A 1 182 ? 7.455 11.204 14.938 1.00 91.62 182 GLN A CA 1
ATOM 1473 C C . GLN A 1 182 ? 6.506 11.711 16.027 1.00 91.62 182 GLN A C 1
ATOM 1475 O O . GLN A 1 182 ? 6.828 11.591 17.205 1.00 91.62 182 GLN A O 1
ATOM 1480 N N . THR A 1 183 ? 5.333 12.233 15.659 1.00 91.88 183 THR A N 1
ATOM 1481 C CA . THR A 1 183 ? 4.318 12.671 16.633 1.00 91.88 183 THR A CA 1
ATOM 1482 C C . THR A 1 183 ? 3.503 11.516 17.221 1.00 91.88 183 THR A C 1
ATOM 1484 O O . THR A 1 183 ? 2.794 11.709 18.206 1.00 91.88 183 THR A O 1
ATOM 1487 N N . LYS A 1 184 ? 3.579 10.319 16.622 1.00 88.19 184 LYS A N 1
ATOM 1488 C CA . LYS A 1 184 ? 2.706 9.175 16.934 1.00 88.19 184 LYS A CA 1
ATOM 1489 C C . LYS A 1 184 ? 3.433 8.012 17.595 1.00 88.19 184 LYS A C 1
ATOM 1491 O O . LYS A 1 184 ? 2.844 7.323 18.420 1.00 88.19 184 LYS A O 1
ATOM 1496 N N . VAL A 1 185 ? 4.686 7.761 17.216 1.00 87.19 185 VAL A N 1
ATOM 1497 C CA . VAL A 1 185 ? 5.434 6.576 17.654 1.00 87.19 185 VAL A CA 1
ATOM 1498 C C . VAL A 1 185 ? 6.811 6.991 18.178 1.00 87.19 185 VAL A C 1
ATOM 1500 O O . VAL A 1 185 ? 7.492 7.788 17.528 1.00 87.19 185 VAL A O 1
ATOM 1503 N N . PRO A 1 186 ? 7.268 6.436 19.318 1.00 82.38 186 PRO A N 1
ATOM 1504 C CA . PRO A 1 186 ? 8.615 6.674 19.816 1.00 82.38 186 PRO A CA 1
ATOM 1505 C C . PRO A 1 186 ? 9.676 6.315 18.772 1.00 82.38 186 PRO A C 1
ATOM 1507 O O . PRO A 1 186 ? 9.633 5.257 18.140 1.00 82.38 186 PRO A O 1
ATOM 1510 N N . GLN A 1 187 ? 10.672 7.185 18.622 1.00 77.62 187 GLN A N 1
ATOM 1511 C CA . GLN A 1 187 ? 11.847 6.887 17.812 1.00 77.62 187 GLN A CA 1
ATOM 1512 C C . GLN A 1 187 ? 12.577 5.676 18.394 1.00 77.62 187 GLN A C 1
ATOM 1514 O O . GLN A 1 187 ? 12.837 5.597 19.596 1.00 77.62 187 GLN A O 1
ATOM 1519 N N . ARG A 1 188 ? 12.953 4.735 17.526 1.00 77.75 188 ARG A N 1
ATOM 1520 C CA . ARG A 1 188 ? 13.819 3.629 17.928 1.00 77.75 188 ARG A CA 1
ATOM 1521 C C . ARG A 1 188 ? 15.150 4.220 18.394 1.00 77.75 188 ARG A C 1
ATOM 1523 O O . ARG A 1 188 ? 15.795 4.921 17.617 1.00 77.75 188 ARG A O 1
ATOM 1530 N N . SER A 1 189 ? 15.558 3.937 19.633 1.00 57.91 189 SER A N 1
ATOM 1531 C CA . SER A 1 189 ? 16.840 4.395 20.179 1.00 57.91 189 SER A CA 1
ATOM 1532 C C . SER A 1 189 ? 17.965 4.025 19.212 1.00 57.91 189 SER A C 1
ATOM 1534 O O . SER A 1 189 ? 18.205 2.847 18.934 1.00 57.91 189 SER A O 1
ATOM 1536 N N . GLN A 1 190 ? 18.598 5.037 18.624 1.00 55.50 190 GLN A N 1
ATOM 1537 C CA . GLN A 1 190 ? 19.573 4.837 17.564 1.00 55.50 190 GLN A CA 1
ATOM 1538 C C . GLN A 1 190 ? 20.871 4.278 18.161 1.00 55.50 190 GLN A C 1
ATOM 1540 O O . GLN A 1 190 ? 21.595 4.985 18.855 1.00 55.50 190 GLN A O 1
ATOM 1545 N N . LYS A 1 191 ? 21.229 3.032 17.823 1.00 43.69 191 LYS A N 1
ATOM 1546 C CA . LYS A 1 191 ? 22.647 2.729 17.586 1.00 43.69 191 LYS A CA 1
ATOM 1547 C C . LYS A 1 191 ? 22.977 3.392 16.254 1.00 43.69 191 LYS A C 1
ATOM 1549 O O . LYS A 1 191 ? 22.550 2.907 15.210 1.00 43.69 191 LYS A O 1
ATOM 1554 N N . ALA A 1 192 ? 23.631 4.548 16.317 1.00 43.84 192 ALA A N 1
ATOM 1555 C CA . ALA A 1 192 ? 24.045 5.315 15.154 1.00 43.84 192 ALA A CA 1
ATOM 1556 C C . ALA A 1 192 ? 24.921 4.445 14.237 1.00 43.84 192 ALA A C 1
ATOM 1558 O O . ALA A 1 192 ? 26.083 4.184 14.527 1.00 43.84 192 ALA A O 1
ATOM 1559 N N . SER A 1 193 ? 24.348 3.975 13.133 1.00 47.53 193 SER A N 1
ATOM 1560 C CA . SER A 1 193 ? 25.079 3.389 12.010 1.00 47.53 193 SER A CA 1
ATOM 1561 C C . SER A 1 193 ? 24.779 4.211 10.761 1.00 47.53 193 SER A C 1
ATOM 1563 O O . SER A 1 193 ? 24.191 3.731 9.792 1.00 47.53 193 SER A O 1
ATOM 1565 N N . VAL A 1 194 ? 25.118 5.493 10.827 1.00 46.91 194 VAL A N 1
ATOM 1566 C CA . VAL A 1 194 ? 25.286 6.345 9.653 1.00 46.91 194 VAL A CA 1
ATOM 1567 C C . VAL A 1 194 ? 26.595 7.086 9.884 1.00 46.91 194 VAL A C 1
ATOM 1569 O O . VAL A 1 194 ? 26.615 8.161 10.474 1.00 46.91 194 VAL A O 1
ATOM 1572 N N . THR A 1 195 ? 27.702 6.444 9.517 1.00 36.78 195 THR A N 1
ATOM 1573 C CA . THR A 1 195 ? 28.977 7.145 9.353 1.00 36.78 195 THR A CA 1
ATOM 1574 C C . THR A 1 195 ? 28.835 8.044 8.116 1.00 36.78 195 THR A C 1
ATOM 1576 O O . THR A 1 195 ? 28.278 7.559 7.123 1.00 36.78 195 THR A O 1
ATOM 1579 N N . PRO A 1 196 ? 29.227 9.328 8.198 1.00 53.75 196 PRO A N 1
ATOM 1580 C CA . PRO A 1 196 ? 29.061 10.306 7.119 1.00 53.75 196 PRO A CA 1
ATOM 1581 C C . PRO A 1 196 ? 29.757 9.911 5.812 1.00 53.75 196 PRO A C 1
ATOM 1583 O O . PRO A 1 196 ? 30.800 9.222 5.873 1.00 53.75 196 PRO A O 1
#

Foldseek 3Di:
DDDPDDADDPPPPDPDDDPPLCVVVCVCVVVVHDDDLVSVLVVVLVVVVVCVVHDDDDGPPPQAPVRLVSCVVRDPDQADEAEAADPVLSLLQLLQWWADVPPRDIAGCPPHHAPDHQAHNPPRDGIDRDPCSPNVNSVVVVVVSCVGCVVVQVVVVVVVRYDYFYDSDPVVRVVVVVVVVVVPDPDDPDPDPDDD

Sequence (196 aa):
KNLGKGCGILDARKNTHDSGRRSKSKAFIDQGKLIPDDVMTRLALHELKNLTQYSWLLDGFPRTLPQAEALDRAYQIDTVINLNVPFEVIKQRLTARWIHPTSGRVYNIEFNPPKTVGIDDLTGEPLIQREDDKPETVIKRLKAYEDQTKPVLEYYQKKGVLETFSGTETNKIWPYVYAFLQTKVPQRSQKASVTP

Solvent-accessible surface area (backbone atoms only — not comparable to full-atom values): 12227 Å² total; per-residue (Å²): 143,87,86,88,78,76,88,87,72,80,77,79,86,68,98,66,97,60,81,71,64,56,52,64,57,43,57,29,54,79,66,76,40,80,75,53,60,69,61,53,43,53,53,53,54,58,55,49,68,80,40,74,93,50,94,83,81,75,70,85,5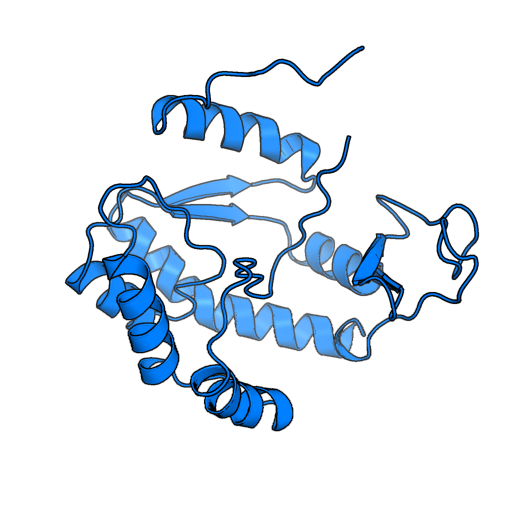6,64,55,37,48,71,36,43,56,54,45,54,76,76,42,89,76,81,70,43,83,43,80,50,53,54,66,68,60,53,50,53,52,44,57,37,39,31,32,29,81,91,78,64,49,77,32,25,69,85,86,45,51,51,89,44,88,60,29,36,84,88,77,69,46,68,39,43,68,56,81,66,35,37,69,71,47,39,52,55,51,52,51,56,46,47,70,36,35,50,60,36,52,53,53,36,46,77,70,73,30,55,47,78,50,69,47,90,47,68,82,72,41,45,62,58,55,49,58,54,44,60,77,74,45,85,78,76,84,74,78,85,82,73,80,131

Secondary structure (DSSP, 8-state):
------S-----------TTTHHHHHHHHHTTPPPPHHHHHHHHHHHHHTTTTS----SS---SHHHHHHHHHHS----EEEEE--HHHHHHHHHTEEE-TTT--EEETTTB--SBTTB-TTT-PBPB--GGGSHHHHHHHHHHHHHHHHHHHHHHHHTT-EEEEE-S-HHHHHHHHHHHHHTTSPPP--------

Organism: Pan paniscus (NCBI:txid9597)

Radius of gyration: 18.62 Å; Cα contacts (8 Å, |Δi|>4): 163; chains: 1; bounding box: 44×40×44 Å